Protein AF-A0A7S3FB71-F1 (afdb_monomer_lite)

Structure (mmCIF, N/CA/C/O backbone):
data_AF-A0A7S3FB71-F1
#
_entry.id   AF-A0A7S3FB71-F1
#
loop_
_atom_site.group_PDB
_atom_site.id
_atom_site.type_symbol
_atom_site.label_atom_id
_atom_site.label_alt_id
_atom_site.label_comp_id
_atom_site.label_asym_id
_atom_site.label_entity_id
_atom_site.label_seq_id
_atom_site.pdbx_PDB_ins_code
_atom_site.Cartn_x
_atom_site.Cartn_y
_atom_site.Cartn_z
_atom_site.occupancy
_atom_site.B_iso_or_equiv
_atom_site.auth_seq_id
_atom_site.auth_comp_id
_atom_site.auth_asym_id
_atom_site.auth_atom_id
_atom_site.pdbx_PDB_model_num
ATOM 1 N N . LEU A 1 1 ? 7.450 23.870 -23.051 1.00 51.75 1 LEU A N 1
ATOM 2 C CA . LEU A 1 1 ? 7.030 22.454 -23.120 1.00 51.75 1 LEU A CA 1
ATOM 3 C C . LEU A 1 1 ? 8.295 21.637 -23.309 1.00 51.75 1 LEU A C 1
ATOM 5 O O . LEU A 1 1 ? 8.965 21.838 -24.312 1.00 51.75 1 LEU A O 1
ATOM 9 N N . LEU A 1 2 ? 8.686 20.842 -22.311 1.00 57.88 2 LEU A N 1
ATOM 10 C CA . LEU A 1 2 ? 9.817 19.921 -22.455 1.00 57.88 2 LEU A CA 1
ATOM 11 C C . LEU A 1 2 ? 9.511 18.970 -23.626 1.00 57.88 2 LEU A C 1
ATOM 13 O O . LEU A 1 2 ? 8.361 18.533 -23.733 1.00 57.88 2 LEU A O 1
ATOM 17 N N . PRO A 1 3 ? 10.471 18.684 -24.523 1.00 72.75 3 PRO A N 1
ATOM 18 C CA . PRO A 1 3 ? 10.251 17.698 -25.571 1.00 72.75 3 PRO A CA 1
ATOM 19 C C . PRO A 1 3 ? 9.864 16.370 -24.913 1.00 72.75 3 PRO A C 1
ATOM 21 O O . PRO A 1 3 ? 10.492 15.959 -23.934 1.00 72.75 3 PRO A O 1
ATOM 24 N N . LEU A 1 4 ? 8.801 15.734 -25.419 1.00 79.06 4 LEU A N 1
ATOM 25 C CA . LEU A 1 4 ? 8.381 14.402 -24.986 1.00 79.06 4 LEU A CA 1
ATOM 26 C C . LEU A 1 4 ? 9.449 13.403 -25.433 1.00 79.06 4 LEU A C 1
ATOM 28 O O . LEU A 1 4 ? 9.379 12.810 -26.508 1.00 79.06 4 LEU A O 1
ATOM 32 N N . ASP A 1 5 ? 10.490 13.286 -24.625 1.00 89.56 5 ASP A N 1
ATOM 33 C CA . ASP A 1 5 ? 11.560 12.343 -24.863 1.00 89.56 5 ASP A CA 1
ATOM 34 C C . ASP A 1 5 ? 11.118 10.953 -24.405 1.00 89.56 5 ASP A C 1
ATOM 36 O O . ASP A 1 5 ? 10.462 10.792 -23.369 1.00 89.56 5 ASP A O 1
ATOM 40 N N . ARG A 1 6 ? 11.506 9.932 -25.168 1.00 92.44 6 ARG A N 1
ATOM 41 C CA . ARG A 1 6 ? 11.167 8.532 -24.902 1.00 92.44 6 ARG A CA 1
ATOM 42 C C . ARG A 1 6 ? 11.580 8.115 -23.491 1.00 92.44 6 ARG A C 1
ATOM 44 O O . ARG A 1 6 ? 10.874 7.332 -22.869 1.00 92.44 6 ARG A O 1
ATOM 51 N N . ARG A 1 7 ? 12.690 8.656 -22.986 1.00 90.75 7 ARG A N 1
ATOM 52 C CA . ARG A 1 7 ? 13.240 8.355 -21.653 1.00 90.75 7 ARG A CA 1
ATOM 53 C C . ARG A 1 7 ? 12.357 8.895 -20.531 1.00 90.75 7 ARG A C 1
ATOM 55 O O . ARG A 1 7 ? 12.011 8.173 -19.605 1.00 90.75 7 ARG A O 1
ATOM 62 N N . VAL A 1 8 ? 11.928 10.152 -20.653 1.00 89.88 8 VAL A N 1
ATOM 63 C CA . VAL A 1 8 ? 11.014 10.785 -19.688 1.00 89.88 8 VAL A CA 1
ATOM 64 C C . VAL A 1 8 ? 9.660 10.080 -19.708 1.00 89.88 8 VAL A C 1
ATOM 66 O O . VAL A 1 8 ? 9.066 9.849 -18.654 1.00 89.88 8 VAL A O 1
ATOM 69 N N . LEU A 1 9 ? 9.195 9.687 -20.898 1.00 93.00 9 LEU A N 1
ATOM 70 C CA . LEU A 1 9 ? 7.967 8.917 -21.044 1.00 93.00 9 LEU A CA 1
ATOM 71 C C . LEU A 1 9 ? 8.090 7.531 -20.396 1.00 93.00 9 LEU A C 1
ATOM 73 O O . LEU A 1 9 ? 7.197 7.146 -19.650 1.00 93.00 9 LEU A O 1
ATOM 77 N N . ALA A 1 10 ? 9.200 6.819 -20.615 1.00 93.62 10 ALA A N 1
ATOM 78 C CA . ALA A 1 10 ? 9.450 5.506 -20.019 1.00 93.62 10 ALA A CA 1
ATOM 79 C C . ALA A 1 10 ? 9.418 5.552 -18.483 1.00 93.62 10 ALA A C 1
ATOM 81 O O . ALA A 1 10 ? 8.771 4.709 -17.873 1.00 93.62 10 ALA A O 1
ATOM 82 N N . CYS A 1 11 ? 9.996 6.588 -17.863 1.00 92.38 11 CYS A N 1
ATOM 83 C CA . CYS A 1 11 ? 9.920 6.772 -16.410 1.00 92.38 11 CYS A CA 1
ATOM 84 C C . CYS A 1 11 ? 8.519 7.187 -15.916 1.00 92.38 11 CYS A C 1
ATOM 86 O O . CYS A 1 11 ? 8.153 6.885 -14.785 1.00 92.38 11 CYS A O 1
ATOM 88 N N . SER A 1 12 ? 7.728 7.881 -16.742 1.00 93.12 12 SER A N 1
ATOM 89 C CA . SER A 1 12 ? 6.400 8.393 -16.358 1.00 93.12 12 SER A CA 1
ATOM 90 C C . SER A 1 12 ? 5.274 7.367 -16.538 1.00 93.12 12 SER A C 1
ATOM 92 O O . SER A 1 12 ? 4.266 7.434 -15.839 1.00 93.12 12 SER A O 1
ATOM 94 N N . VAL A 1 13 ? 5.410 6.420 -17.471 1.00 95.56 13 VAL A N 1
ATOM 95 C CA . VAL A 1 13 ? 4.371 5.416 -17.765 1.00 95.56 13 VAL A CA 1
ATOM 96 C C . VAL A 1 13 ? 4.044 4.530 -16.553 1.00 95.56 13 VAL A C 1
ATOM 98 O O . VAL A 1 13 ? 2.855 4.382 -16.274 1.00 95.56 13 VAL A O 1
ATOM 101 N N . PRO A 1 14 ? 5.017 3.990 -15.792 1.00 95.75 14 PRO A N 1
ATOM 102 C CA . PRO A 1 14 ? 4.725 3.225 -14.580 1.00 95.75 14 PRO A CA 1
ATOM 103 C C . PRO A 1 14 ? 3.928 4.023 -13.537 1.00 95.75 14 PRO A C 1
ATOM 105 O O . PRO A 1 14 ? 2.946 3.509 -13.010 1.00 95.75 14 PRO A O 1
ATOM 108 N N . LEU A 1 15 ? 4.278 5.298 -13.323 1.00 92.75 15 LEU A N 1
ATOM 109 C CA . LEU A 1 15 ? 3.575 6.211 -12.407 1.00 92.75 15 LEU A CA 1
ATOM 110 C C . LEU A 1 15 ? 2.114 6.431 -12.822 1.00 92.75 15 LEU A C 1
ATOM 112 O O . LEU A 1 15 ? 1.199 6.353 -12.006 1.00 92.75 15 LEU A O 1
ATOM 116 N N . VAL A 1 16 ? 1.868 6.668 -14.114 1.00 96.00 16 VAL A N 1
ATOM 117 C CA . VAL A 1 16 ? 0.495 6.768 -14.635 1.00 96.00 16 VAL A CA 1
ATOM 118 C C . VAL A 1 16 ? -0.232 5.427 -14.494 1.00 96.00 16 VAL A C 1
ATOM 120 O O . VAL A 1 16 ? -1.412 5.396 -14.150 1.00 96.00 16 VAL A O 1
ATOM 123 N N . GLY A 1 17 ? 0.477 4.318 -14.713 1.00 96.31 17 GLY A N 1
ATOM 124 C CA . GLY A 1 17 ? -0.027 2.963 -14.516 1.00 96.31 17 GLY A CA 1
ATOM 125 C C . GLY A 1 17 ? -0.536 2.717 -13.096 1.00 96.31 17 GLY A C 1
ATOM 126 O O . GLY A 1 17 ? -1.615 2.147 -12.953 1.00 96.31 17 GLY A O 1
ATOM 127 N N . GLN A 1 18 ? 0.170 3.201 -12.068 1.00 94.19 18 GLN A N 1
ATOM 128 C CA . GLN A 1 18 ? -0.246 3.064 -10.662 1.00 94.19 18 GLN A CA 1
ATOM 129 C C . GLN A 1 18 ? -1.624 3.704 -10.443 1.00 94.19 18 GLN A C 1
ATOM 131 O O . GLN A 1 18 ? -2.549 3.082 -9.923 1.00 94.19 18 GLN A O 1
ATOM 136 N N . HIS A 1 19 ? -1.844 4.907 -10.979 1.00 94.25 19 HIS A N 1
ATOM 137 C CA . HIS A 1 19 ? -3.151 5.564 -10.894 1.00 94.25 19 HIS A CA 1
ATOM 138 C C . HIS A 1 19 ? 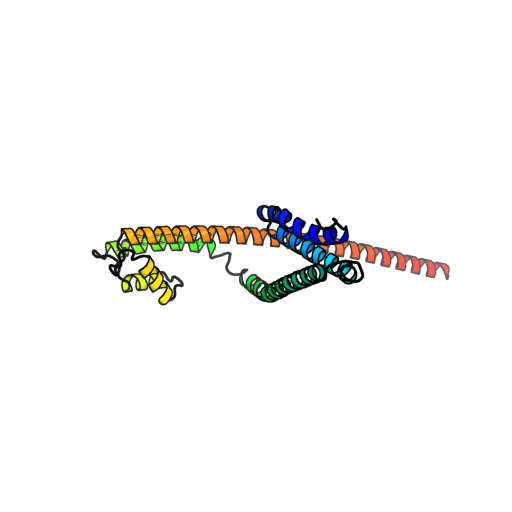-4.279 4.801 -11.599 1.00 94.25 19 HIS A C 1
ATOM 140 O O . HIS A 1 19 ? -5.416 4.823 -11.129 1.00 94.25 19 HIS A O 1
ATOM 146 N N . LEU A 1 20 ? -3.985 4.106 -12.700 1.00 95.75 20 LEU A N 1
ATOM 147 C CA . LEU A 1 20 ? -4.974 3.269 -13.384 1.00 95.75 20 LEU A CA 1
ATOM 148 C C . LEU A 1 20 ? -5.268 1.981 -12.603 1.00 95.75 20 LEU A C 1
ATOM 150 O O . LEU A 1 20 ? -6.420 1.546 -12.532 1.00 95.75 20 LEU A O 1
ATOM 154 N N . VAL A 1 21 ? -4.245 1.391 -11.980 1.00 95.44 21 VAL A N 1
ATOM 155 C CA . VAL A 1 21 ? -4.361 0.162 -11.185 1.00 95.44 21 VAL A CA 1
ATOM 156 C C . VAL A 1 21 ? -5.182 0.368 -9.911 1.00 95.44 21 VAL A C 1
ATOM 158 O O . VAL A 1 21 ? -5.799 -0.589 -9.447 1.00 95.44 21 VAL A O 1
ATOM 161 N N . VAL A 1 22 ? -5.348 1.599 -9.415 1.00 94.31 22 VAL A N 1
ATOM 162 C CA . VAL A 1 22 ? -6.287 1.911 -8.315 1.00 94.31 22 VAL A CA 1
ATOM 163 C C . VAL A 1 22 ? -7.703 1.374 -8.570 1.00 94.31 22 VAL A C 1
ATOM 165 O O . VAL A 1 22 ? -8.382 0.986 -7.621 1.00 94.31 22 VAL A O 1
ATOM 168 N N . LEU A 1 23 ? -8.153 1.262 -9.825 1.00 93.06 23 LEU A N 1
ATOM 169 C CA . LEU A 1 23 ? -9.459 0.665 -10.139 1.00 93.06 23 LEU A CA 1
ATOM 170 C C . LEU A 1 23 ? -9.533 -0.832 -9.786 1.00 93.06 23 LEU A C 1
ATOM 172 O O . LEU A 1 23 ? -10.586 -1.320 -9.379 1.00 93.06 23 LEU A O 1
ATOM 176 N N . VAL A 1 24 ? -8.411 -1.553 -9.872 1.00 91.62 24 VAL A N 1
ATOM 177 C CA . VAL A 1 24 ? -8.305 -2.982 -9.522 1.00 91.62 24 VAL A CA 1
ATOM 178 C C . VAL A 1 24 ? -8.531 -3.204 -8.026 1.00 91.62 24 VAL A C 1
ATOM 180 O O . VAL A 1 24 ? -9.043 -4.254 -7.633 1.00 91.62 24 VAL A O 1
ATOM 183 N N . LYS A 1 25 ? -8.242 -2.198 -7.188 1.00 93.38 25 LYS A N 1
ATOM 184 C CA . LYS A 1 25 ? -8.461 -2.250 -5.735 1.00 93.38 25 LYS A CA 1
ATOM 185 C C . LYS A 1 25 ? -9.908 -2.584 -5.373 1.00 93.38 25 LYS A C 1
ATOM 187 O O . LYS A 1 25 ? -10.129 -3.299 -4.403 1.00 93.38 25 LYS A O 1
ATOM 192 N N . TYR A 1 26 ? -10.870 -2.100 -6.159 1.00 92.81 26 TYR A N 1
ATOM 193 C CA . TYR A 1 26 ? -12.298 -2.327 -5.917 1.00 92.81 26 TYR A CA 1
ATOM 194 C C . TYR A 1 26 ? -12.768 -3.735 -6.296 1.00 92.81 26 TYR A C 1
ATOM 196 O O . TYR A 1 26 ? -13.869 -4.122 -5.924 1.00 92.81 26 TYR A O 1
ATOM 204 N N . HIS A 1 27 ? -11.956 -4.497 -7.031 1.00 94.62 27 HIS A N 1
ATOM 205 C CA . HIS A 1 27 ? -12.290 -5.861 -7.433 1.00 94.62 27 HIS A CA 1
ATOM 206 C C . HIS A 1 27 ? -11.492 -6.905 -6.647 1.00 94.62 27 HIS A C 1
ATOM 208 O O . HIS A 1 27 ? -12.008 -7.967 -6.308 1.00 94.62 27 HIS A O 1
ATOM 214 N N . SER A 1 28 ? -10.204 -6.660 -6.411 1.00 90.06 28 SER A N 1
ATOM 215 C CA . SER A 1 28 ? -9.339 -7.588 -5.688 1.00 90.06 28 SER A CA 1
ATOM 216 C C . SER A 1 28 ? -8.155 -6.841 -5.094 1.00 90.06 28 SER A C 1
ATOM 218 O O . SER A 1 28 ? -7.204 -6.482 -5.788 1.00 90.06 28 SER A O 1
ATOM 220 N N . VAL A 1 29 ? -8.195 -6.650 -3.777 1.00 87.81 29 VAL A N 1
ATOM 221 C CA . VAL A 1 29 ? -7.094 -6.069 -3.002 1.00 87.81 29 VAL A CA 1
ATOM 222 C C . VAL A 1 29 ? -5.764 -6.823 -3.195 1.00 87.81 29 VAL A C 1
ATOM 224 O O . VAL A 1 29 ? -4.751 -6.145 -3.374 1.00 87.81 29 VAL A O 1
ATOM 227 N N . PRO A 1 30 ? -5.690 -8.177 -3.217 1.00 87.38 30 PRO A N 1
ATOM 228 C CA . PRO A 1 30 ? -4.411 -8.848 -3.447 1.00 87.38 30 PRO A CA 1
ATOM 229 C C . PRO A 1 30 ? -3.908 -8.666 -4.883 1.00 87.38 30 PRO A C 1
ATOM 231 O O . PRO A 1 30 ? -2.708 -8.493 -5.077 1.00 87.38 30 PRO A O 1
ATOM 234 N N . ALA A 1 31 ? -4.796 -8.648 -5.886 1.00 89.06 31 ALA A N 1
ATOM 235 C CA . ALA A 1 31 ? -4.389 -8.368 -7.263 1.00 89.06 31 ALA A CA 1
ATOM 236 C C . ALA A 1 31 ? -3.867 -6.932 -7.406 1.00 89.06 31 ALA A C 1
ATOM 238 O O . ALA A 1 31 ? -2.821 -6.725 -8.012 1.00 89.06 31 ALA A O 1
ATOM 239 N N . TYR A 1 32 ? -4.543 -5.962 -6.781 1.00 94.19 32 TYR A N 1
ATOM 240 C CA . TYR A 1 32 ? -4.079 -4.579 -6.690 1.00 94.19 32 TYR A CA 1
ATOM 241 C C . TYR A 1 32 ? -2.673 -4.496 -6.088 1.00 94.19 32 TYR A C 1
ATOM 243 O O . TYR A 1 32 ? -1.793 -3.899 -6.696 1.00 94.19 32 TYR A O 1
ATOM 251 N N . ALA A 1 33 ? -2.436 -5.161 -4.953 1.00 92.06 33 ALA A N 1
ATOM 252 C CA . ALA A 1 33 ? -1.127 -5.164 -4.303 1.00 92.06 33 ALA A CA 1
ATOM 253 C C . ALA A 1 33 ? -0.023 -5.750 -5.201 1.00 92.06 33 ALA A C 1
ATOM 255 O O . ALA A 1 33 ? 1.069 -5.194 -5.264 1.00 92.06 33 ALA A O 1
ATOM 256 N N . VAL A 1 34 ? -0.299 -6.844 -5.921 1.00 93.44 34 VAL A N 1
ATOM 257 C CA . VAL A 1 34 ? 0.663 -7.444 -6.861 1.00 93.44 34 VAL A CA 1
ATOM 258 C C . VAL A 1 34 ? 0.929 -6.521 -8.051 1.00 93.44 34 VAL A C 1
ATOM 260 O O . VAL A 1 34 ? 2.082 -6.338 -8.429 1.00 93.44 34 VAL A O 1
ATOM 263 N N . CYS A 1 35 ? -0.111 -5.924 -8.636 1.00 95.25 35 CYS A N 1
ATOM 264 C CA . CYS A 1 35 ? 0.036 -5.007 -9.764 1.00 95.25 35 CYS A CA 1
ATOM 265 C C . CYS A 1 35 ? 0.819 -3.744 -9.382 1.00 95.25 35 CYS A C 1
ATOM 267 O O . CYS A 1 35 ? 1.728 -3.365 -10.118 1.00 95.25 35 CYS A O 1
ATOM 269 N N . GLU A 1 36 ? 0.512 -3.139 -8.232 1.00 94.56 36 GLU A N 1
ATOM 270 C CA . GLU A 1 36 ? 1.277 -2.020 -7.666 1.00 94.56 36 GLU A CA 1
ATOM 271 C C . GLU A 1 36 ? 2.746 -2.403 -7.470 1.00 94.56 36 GLU A C 1
ATOM 273 O O . GLU A 1 36 ? 3.631 -1.695 -7.940 1.00 94.56 36 GLU A O 1
ATOM 278 N N . LEU A 1 37 ? 3.017 -3.574 -6.881 1.00 94.56 37 LEU A N 1
ATOM 279 C CA . LEU A 1 37 ? 4.379 -4.070 -6.677 1.00 94.56 37 LEU A CA 1
ATOM 280 C C . LEU A 1 37 ? 5.146 -4.246 -7.997 1.00 94.56 37 LEU A C 1
ATOM 282 O O . LEU A 1 37 ? 6.321 -3.901 -8.090 1.00 94.56 37 LEU A O 1
ATOM 286 N N . CYS A 1 38 ? 4.497 -4.787 -9.030 1.00 96.62 38 CYS A N 1
ATOM 287 C CA . CYS A 1 38 ? 5.116 -4.945 -10.344 1.00 96.62 38 CYS A CA 1
ATOM 288 C C . CYS A 1 38 ? 5.413 -3.593 -11.005 1.00 96.62 38 CYS A C 1
ATOM 290 O O . CYS A 1 38 ? 6.491 -3.426 -11.571 1.00 96.62 38 CYS A O 1
ATOM 292 N N . LEU A 1 39 ? 4.480 -2.638 -10.938 1.00 96.00 39 LEU A N 1
ATOM 293 C CA . LEU A 1 39 ? 4.672 -1.293 -11.488 1.00 96.00 39 LEU A CA 1
ATOM 294 C C . LEU A 1 39 ? 5.771 -0.526 -10.758 1.00 96.00 39 LEU A C 1
ATOM 296 O O . LEU A 1 39 ? 6.553 0.166 -11.402 1.00 96.00 39 LEU A O 1
ATOM 300 N N . GLU A 1 40 ? 5.868 -0.707 -9.446 1.00 95.56 40 GLU A N 1
ATOM 301 C CA . GLU A 1 40 ? 6.922 -0.143 -8.611 1.00 95.56 40 GLU A CA 1
ATOM 302 C C . GLU A 1 40 ? 8.309 -0.658 -9.026 1.00 95.56 40 GLU A C 1
ATOM 304 O O . GLU A 1 40 ? 9.220 0.123 -9.295 1.00 95.56 40 GLU A O 1
ATOM 309 N N . VAL A 1 41 ? 8.464 -1.979 -9.183 1.00 96.19 41 VAL A N 1
ATOM 310 C CA . VAL A 1 41 ? 9.726 -2.581 -9.651 1.00 96.19 41 VAL A CA 1
ATOM 311 C C . VAL A 1 41 ? 10.080 -2.107 -11.065 1.00 96.19 41 VAL A C 1
ATOM 313 O O . VAL A 1 41 ? 11.246 -1.829 -11.347 1.00 96.19 41 VAL A O 1
ATOM 316 N N . LEU A 1 42 ? 9.088 -1.993 -11.956 1.00 97.00 42 LEU A N 1
ATOM 317 C CA . LEU A 1 42 ? 9.291 -1.461 -13.307 1.00 97.00 42 LEU A CA 1
ATOM 318 C C . LEU A 1 42 ? 9.724 0.010 -13.283 1.00 97.00 42 LEU A C 1
ATOM 320 O O . LEU A 1 42 ? 10.629 0.383 -14.026 1.00 97.00 42 LEU A O 1
ATOM 324 N N . PHE A 1 43 ? 9.119 0.834 -12.426 1.00 96.44 43 PHE A N 1
ATOM 325 C CA . PHE A 1 43 ? 9.499 2.233 -12.240 1.00 96.44 43 PHE A CA 1
ATOM 326 C C . PHE A 1 43 ? 10.960 2.371 -11.803 1.00 96.44 43 PHE A C 1
ATOM 328 O O . PHE A 1 43 ? 11.725 3.107 -12.430 1.00 96.44 43 PHE A O 1
ATOM 335 N N . GLU A 1 44 ? 11.366 1.638 -10.763 1.00 96.75 44 GLU A N 1
ATOM 336 C CA . GLU A 1 44 ? 12.747 1.668 -10.277 1.00 96.75 44 GLU A CA 1
ATOM 337 C C . GLU A 1 44 ? 13.727 1.217 -11.362 1.00 96.75 44 GLU A C 1
ATOM 339 O O . GLU A 1 44 ? 14.755 1.863 -11.584 1.00 96.75 44 GLU A O 1
ATOM 344 N N . TRP A 1 45 ? 13.386 0.143 -12.082 1.00 97.31 45 TRP A N 1
ATOM 345 C CA . TRP A 1 45 ? 14.195 -0.367 -13.183 1.00 97.31 45 TRP A CA 1
ATOM 346 C C . TRP A 1 45 ? 14.397 0.678 -14.287 1.00 97.31 45 TRP A C 1
ATOM 348 O O . TRP A 1 45 ? 15.530 0.900 -14.718 1.00 97.31 45 TRP A O 1
ATOM 358 N N . GLU A 1 46 ? 13.331 1.362 -14.713 1.00 96.88 46 GLU A N 1
ATOM 359 C CA . GLU A 1 46 ? 13.409 2.418 -15.728 1.00 96.88 46 GLU A CA 1
ATOM 360 C C . GLU A 1 46 ? 14.221 3.625 -15.244 1.00 96.88 46 GLU A C 1
ATOM 362 O O . GLU A 1 46 ? 15.037 4.158 -16.004 1.00 96.88 46 GLU A O 1
ATOM 367 N N . ILE A 1 47 ? 14.086 4.032 -13.974 1.00 95.88 47 ILE A N 1
ATOM 368 C CA . ILE A 1 47 ? 14.936 5.090 -13.414 1.00 95.88 47 ILE A CA 1
ATOM 369 C C . ILE A 1 47 ? 16.404 4.669 -13.435 1.00 95.88 47 ILE A C 1
ATOM 371 O O . ILE A 1 47 ? 17.233 5.448 -13.906 1.00 95.88 47 ILE A O 1
ATOM 375 N N . PHE A 1 48 ? 16.746 3.461 -12.981 1.00 96.88 48 PHE A N 1
ATOM 376 C CA . PHE A 1 48 ? 18.133 2.990 -12.981 1.00 96.88 48 PHE A CA 1
ATOM 377 C C . PHE A 1 48 ? 18.712 2.879 -14.393 1.00 96.88 48 PHE A C 1
ATOM 379 O O . PHE A 1 48 ? 19.841 3.322 -14.619 1.00 96.88 48 PHE A O 1
ATOM 386 N N . ALA A 1 49 ? 17.939 2.355 -15.348 1.00 97.00 49 ALA A N 1
ATOM 387 C CA . ALA A 1 49 ? 18.356 2.221 -16.741 1.00 97.00 49 ALA A CA 1
ATOM 388 C C . ALA A 1 49 ? 18.642 3.583 -17.396 1.00 97.00 49 ALA A C 1
ATOM 390 O O . ALA A 1 49 ? 19.597 3.711 -18.162 1.00 97.00 49 ALA A O 1
ATOM 391 N N . ASN A 1 50 ? 17.861 4.614 -17.059 1.00 96.12 50 ASN A N 1
ATOM 392 C CA . ASN A 1 50 ? 17.987 5.948 -17.646 1.00 96.12 50 ASN A CA 1
ATOM 393 C C . ASN A 1 50 ? 18.807 6.932 -16.784 1.00 96.12 50 ASN A C 1
ATOM 395 O O . ASN A 1 50 ? 19.030 8.071 -17.193 1.00 96.12 50 ASN A O 1
ATOM 399 N N . LEU A 1 51 ? 19.304 6.537 -15.605 1.00 94.94 51 LEU A N 1
ATOM 400 C CA . LEU A 1 51 ? 19.921 7.471 -14.652 1.00 94.94 51 LEU A CA 1
ATOM 401 C C . LEU A 1 51 ? 21.204 8.133 -15.179 1.00 94.94 51 LEU A C 1
ATOM 403 O O . LEU A 1 51 ? 21.444 9.317 -14.932 1.00 94.94 51 LEU A O 1
ATOM 407 N N . ALA A 1 52 ? 22.042 7.375 -15.893 1.00 95.12 52 ALA A N 1
ATOM 408 C CA . ALA A 1 52 ? 23.252 7.906 -16.531 1.00 95.12 52 ALA A CA 1
ATOM 409 C C . ALA A 1 52 ? 22.908 8.862 -17.684 1.00 95.12 52 ALA A C 1
ATOM 411 O O . ALA A 1 52 ? 23.605 9.851 -17.936 1.00 95.12 52 ALA A O 1
ATOM 412 N N . ASP A 1 53 ? 21.798 8.562 -18.350 1.00 94.69 53 ASP A N 1
ATOM 413 C CA . ASP A 1 53 ? 21.287 9.285 -19.494 1.00 94.69 53 ASP A CA 1
ATOM 414 C C . ASP A 1 53 ? 20.659 10.629 -19.105 1.00 94.69 53 ASP A C 1
ATOM 416 O O . ASP A 1 53 ? 20.841 11.612 -19.824 1.00 94.69 53 ASP A O 1
ATOM 420 N N . LEU A 1 54 ? 20.032 10.707 -17.929 1.00 91.62 54 LEU A N 1
ATOM 421 C CA . LEU A 1 54 ? 19.493 11.921 -17.306 1.00 91.62 54 LEU A CA 1
ATOM 422 C C . LEU A 1 54 ? 20.597 12.807 -16.699 1.00 91.62 54 LEU A C 1
ATOM 424 O O . LEU A 1 54 ? 20.522 13.235 -15.548 1.00 91.62 54 LEU A O 1
ATOM 428 N N . SER A 1 55 ? 21.666 13.070 -17.448 1.00 94.19 55 SER A N 1
ATOM 429 C CA . SER A 1 55 ? 22.773 13.919 -17.008 1.00 94.19 55 SER A CA 1
ATOM 430 C C . SER A 1 55 ? 22.858 15.216 -17.808 1.00 94.19 55 SER A C 1
ATOM 432 O O . SER A 1 55 ? 22.447 15.287 -18.966 1.00 94.19 55 SER A O 1
ATOM 434 N N . VAL A 1 56 ? 23.478 16.235 -17.204 1.00 93.44 56 VAL A N 1
ATOM 435 C CA . VAL A 1 56 ? 23.733 17.540 -17.843 1.00 93.44 56 VAL A CA 1
ATOM 436 C C . VAL A 1 56 ? 24.542 17.391 -19.137 1.00 93.44 56 VAL A C 1
ATOM 438 O O . VAL A 1 56 ? 24.361 18.162 -20.074 1.00 93.44 56 VAL A O 1
ATOM 441 N N . LYS A 1 57 ? 25.385 16.351 -19.237 1.00 94.81 57 LYS A N 1
ATOM 442 C CA . LYS A 1 57 ? 26.164 16.045 -20.449 1.00 94.81 57 LYS A CA 1
ATOM 443 C C . LYS A 1 57 ? 25.283 15.723 -21.659 1.00 94.81 57 LYS A C 1
ATOM 445 O O . LYS A 1 57 ? 25.695 15.986 -22.780 1.00 94.81 57 LYS A O 1
ATOM 450 N N . ASN A 1 58 ? 24.083 15.198 -21.422 1.00 92.12 58 ASN A N 1
ATOM 451 C CA . ASN A 1 58 ? 23.108 14.857 -22.454 1.00 92.12 58 ASN A CA 1
ATOM 452 C C . ASN A 1 58 ? 22.047 15.955 -22.652 1.00 92.12 58 ASN A C 1
ATOM 454 O O . ASN A 1 58 ? 21.046 15.723 -23.320 1.00 92.12 58 ASN A O 1
ATOM 458 N N . GLY A 1 59 ? 22.249 17.145 -22.072 1.00 92.62 59 GLY A N 1
ATOM 459 C CA . GLY A 1 59 ? 21.356 18.294 -22.240 1.00 92.62 59 GLY A CA 1
ATOM 460 C C . GLY A 1 59 ? 20.148 18.327 -21.301 1.00 92.62 59 GLY A C 1
ATOM 461 O O . GLY A 1 59 ? 19.289 19.188 -21.472 1.00 92.62 59 GLY A O 1
ATOM 462 N N . TYR A 1 60 ? 20.071 17.437 -20.304 1.00 91.81 60 TYR A N 1
ATOM 463 C CA . TYR A 1 60 ? 19.020 17.502 -19.284 1.00 91.81 60 TYR A CA 1
ATOM 464 C C . TYR A 1 60 ? 19.375 18.472 -18.161 1.00 91.81 60 TYR A C 1
ATOM 466 O O . TYR A 1 60 ? 20.532 18.591 -17.755 1.00 91.81 60 TYR A O 1
ATOM 474 N N . ASP A 1 61 ? 18.352 19.122 -17.612 1.00 92.88 61 ASP A N 1
ATOM 475 C CA . ASP A 1 61 ? 18.492 19.945 -16.416 1.00 92.88 61 ASP A CA 1
ATOM 476 C C . ASP A 1 61 ? 18.834 19.070 -15.192 1.00 92.88 61 ASP A C 1
ATOM 478 O O . ASP A 1 61 ? 18.330 17.953 -15.028 1.00 92.88 61 ASP A O 1
ATOM 482 N N . ILE A 1 62 ? 19.685 19.593 -14.307 1.00 94.12 62 ILE A N 1
ATOM 483 C CA . ILE A 1 62 ? 20.063 18.951 -13.044 1.00 94.12 62 ILE A CA 1
ATOM 484 C C . ILE A 1 62 ? 18.840 18.680 -12.160 1.00 94.12 62 ILE A C 1
ATOM 486 O O . ILE A 1 62 ? 18.825 17.707 -11.402 1.00 94.12 62 ILE A O 1
ATOM 490 N N . THR A 1 63 ? 17.798 19.501 -12.300 1.00 94.88 63 THR A N 1
ATOM 491 C CA . THR A 1 63 ? 16.525 19.359 -11.587 1.00 94.88 63 THR A CA 1
ATOM 492 C C . THR A 1 63 ? 15.837 18.029 -11.896 1.00 94.88 63 THR A C 1
ATOM 494 O O . THR A 1 63 ? 15.392 17.358 -10.970 1.00 94.88 63 THR A O 1
ATOM 497 N N . ILE A 1 64 ? 15.823 17.585 -13.159 1.00 91.94 64 ILE A N 1
ATOM 498 C CA . ILE A 1 64 ? 15.174 16.330 -13.580 1.00 91.94 64 ILE A CA 1
ATOM 499 C C . ILE A 1 64 ? 15.847 15.134 -12.907 1.00 91.94 64 ILE A C 1
ATOM 501 O O . ILE A 1 64 ? 15.177 14.259 -12.358 1.00 91.94 64 ILE A O 1
ATOM 505 N N . ARG A 1 65 ? 17.183 15.119 -12.895 1.00 92.88 65 ARG A N 1
ATOM 506 C CA . ARG A 1 65 ? 17.950 14.073 -12.214 1.00 92.88 65 ARG A CA 1
ATOM 507 C C . ARG A 1 65 ? 17.712 14.093 -10.706 1.00 92.88 65 ARG A C 1
ATOM 509 O O . ARG A 1 65 ? 17.580 13.035 -10.098 1.00 92.88 65 ARG A O 1
ATOM 516 N N . GLY A 1 66 ? 17.653 15.286 -10.115 1.00 95.44 66 GLY A N 1
ATOM 517 C CA . GLY A 1 66 ? 17.333 15.469 -8.701 1.00 95.44 66 GLY A CA 1
ATOM 518 C C . GLY A 1 66 ? 15.958 14.905 -8.341 1.00 95.44 66 GLY A C 1
ATOM 519 O O . GLY A 1 66 ? 15.854 14.170 -7.366 1.00 95.44 66 GLY A O 1
ATOM 520 N N . ILE A 1 67 ? 14.938 15.180 -9.162 1.00 94.31 67 ILE A N 1
ATOM 521 C CA . ILE A 1 67 ? 13.571 14.664 -8.990 1.00 94.31 67 ILE A CA 1
ATOM 522 C C . ILE A 1 67 ? 13.537 13.136 -9.115 1.00 94.31 67 ILE A C 1
ATOM 524 O O . ILE A 1 67 ? 12.927 12.467 -8.287 1.00 94.31 67 ILE A O 1
ATOM 528 N N . ALA A 1 68 ? 14.211 12.565 -10.116 1.00 93.81 68 ALA A N 1
ATOM 529 C CA . ALA A 1 68 ? 14.268 11.113 -10.287 1.00 93.81 68 ALA A CA 1
ATOM 530 C C . ALA A 1 68 ? 14.913 10.421 -9.071 1.00 93.81 68 ALA A C 1
ATOM 532 O O . ALA A 1 68 ? 14.390 9.430 -8.565 1.00 93.81 68 ALA A O 1
ATOM 533 N N . LEU A 1 69 ? 16.020 10.974 -8.561 1.00 95.69 69 LEU A N 1
ATOM 534 C CA . LEU A 1 69 ? 16.707 10.449 -7.379 1.00 95.69 69 LEU A CA 1
ATOM 535 C C . LEU A 1 69 ? 15.897 10.628 -6.088 1.00 95.69 69 LEU A C 1
ATOM 537 O O . LEU A 1 69 ? 15.911 9.731 -5.248 1.00 95.69 69 LEU A O 1
ATOM 541 N N . SER A 1 70 ? 15.198 11.753 -5.913 1.00 96.62 70 SER A N 1
ATOM 542 C CA . SER A 1 70 ? 14.367 11.976 -4.725 1.00 96.62 70 SER A CA 1
ATOM 543 C C . SER A 1 70 ? 13.133 11.074 -4.710 1.00 96.62 70 SER A C 1
ATOM 545 O O . SER A 1 70 ? 12.798 10.540 -3.654 1.00 96.62 70 SER A O 1
ATOM 547 N N . MET A 1 71 ? 12.502 10.846 -5.867 1.00 94.81 71 MET A N 1
ATOM 548 C CA . MET A 1 71 ? 11.408 9.879 -6.013 1.00 94.81 71 MET A CA 1
ATOM 549 C C . MET A 1 71 ? 11.887 8.460 -5.705 1.00 94.81 71 MET A C 1
ATOM 551 O O . MET A 1 71 ? 11.295 7.788 -4.865 1.00 94.81 71 MET A O 1
ATOM 555 N N . LEU A 1 72 ? 13.009 8.036 -6.296 1.00 95.06 72 LEU A N 1
ATOM 556 C CA . LEU A 1 72 ? 13.604 6.728 -6.016 1.00 95.06 72 LEU A CA 1
ATOM 557 C C . LEU A 1 72 ? 13.908 6.551 -4.519 1.00 95.06 72 LEU A C 1
ATOM 559 O O . LEU A 1 72 ? 13.596 5.518 -3.934 1.00 95.06 72 LEU A O 1
ATOM 563 N N . PHE A 1 73 ? 14.472 7.575 -3.875 1.00 97.12 73 PHE A N 1
ATOM 564 C CA . PHE A 1 73 ? 14.738 7.544 -2.439 1.00 97.12 73 PHE A CA 1
ATOM 565 C C . PHE A 1 73 ? 13.454 7.390 -1.609 1.00 97.12 73 PHE A C 1
ATOM 567 O O . PHE A 1 73 ? 13.412 6.568 -0.694 1.00 97.12 73 PHE A O 1
ATOM 574 N N . ALA A 1 74 ? 12.396 8.137 -1.938 1.00 95.75 74 ALA A N 1
ATOM 575 C CA . ALA A 1 74 ? 11.112 8.032 -1.248 1.00 95.75 74 ALA A CA 1
ATOM 576 C C . ALA A 1 74 ? 10.504 6.623 -1.370 1.00 95.75 74 ALA A C 1
ATOM 578 O O . ALA A 1 74 ? 10.031 6.067 -0.379 1.00 95.75 74 ALA A O 1
ATOM 579 N N . HIS A 1 75 ? 10.581 6.017 -2.555 1.00 92.88 75 HIS A N 1
ATOM 580 C CA . HIS A 1 75 ? 10.105 4.655 -2.812 1.00 92.88 75 HIS A CA 1
ATOM 581 C C . HIS A 1 75 ? 10.881 3.621 -1.976 1.00 92.88 75 HIS A C 1
ATOM 583 O O . HIS A 1 75 ? 10.292 2.770 -1.306 1.00 92.88 75 HIS A O 1
ATOM 589 N N . TRP A 1 76 ? 12.201 3.779 -1.856 1.00 95.31 76 TRP A N 1
ATOM 590 C CA . TRP A 1 76 ? 13.024 2.957 -0.960 1.00 95.31 76 TRP A CA 1
ATOM 591 C C . TRP A 1 76 ? 12.654 3.116 0.527 1.00 95.31 76 TRP A C 1
ATOM 593 O O . TRP A 1 76 ? 12.666 2.139 1.288 1.00 95.31 76 TRP A O 1
ATOM 603 N N . CYS A 1 77 ? 12.257 4.314 0.967 1.00 95.44 77 CYS A N 1
ATOM 604 C CA . CYS A 1 77 ? 11.694 4.502 2.307 1.00 95.44 77 CYS A CA 1
ATOM 605 C C . CYS A 1 77 ? 10.373 3.730 2.498 1.00 95.44 77 CYS A C 1
ATOM 607 O O . CYS A 1 77 ? 10.161 3.135 3.556 1.00 95.44 77 CYS A O 1
ATOM 609 N N . TYR A 1 78 ? 9.504 3.668 1.485 1.00 90.62 78 TYR A N 1
ATOM 610 C CA . TYR A 1 78 ? 8.270 2.876 1.556 1.00 90.62 78 TYR A CA 1
ATOM 611 C C . TYR A 1 78 ? 8.527 1.367 1.582 1.00 90.62 78 TYR A C 1
ATOM 613 O O . TYR A 1 78 ? 7.893 0.651 2.366 1.00 90.62 78 TYR A O 1
ATOM 621 N N . TRP A 1 79 ? 9.494 0.876 0.805 1.00 91.56 79 TRP A N 1
ATOM 622 C CA . TRP A 1 79 ? 9.929 -0.519 0.865 1.00 91.56 79 TRP A CA 1
ATOM 623 C C . TRP A 1 79 ? 10.420 -0.900 2.253 1.00 91.56 79 TRP A C 1
ATOM 625 O O . TRP A 1 79 ? 9.955 -1.880 2.834 1.00 91.56 79 TRP A O 1
ATOM 635 N N . THR A 1 80 ? 11.337 -0.110 2.812 1.00 92.56 80 THR A N 1
ATOM 636 C CA . THR A 1 80 ? 11.889 -0.372 4.148 1.00 92.56 80 THR A CA 1
ATOM 637 C C . THR A 1 80 ? 10.803 -0.361 5.223 1.00 92.56 80 THR A C 1
ATOM 639 O O . THR A 1 80 ? 10.764 -1.279 6.043 1.00 92.56 80 THR A O 1
ATOM 642 N N . ALA A 1 81 ? 9.863 0.588 5.179 1.00 90.88 81 ALA A N 1
ATOM 643 C CA . ALA A 1 81 ? 8.706 0.594 6.075 1.00 90.88 81 ALA A CA 1
ATOM 644 C C . ALA A 1 81 ? 7.839 -0.671 5.922 1.00 90.88 81 ALA A C 1
ATOM 646 O O . ALA A 1 81 ? 7.451 -1.286 6.919 1.00 90.88 81 ALA A O 1
ATOM 647 N N . SER A 1 82 ? 7.589 -1.104 4.684 1.00 87.44 82 SER A N 1
ATOM 648 C CA . SER A 1 82 ? 6.807 -2.310 4.390 1.00 87.44 82 SER A CA 1
ATOM 649 C C . SER A 1 82 ? 7.496 -3.573 4.912 1.00 87.44 82 SER A C 1
ATOM 651 O O . SER A 1 82 ? 6.862 -4.391 5.578 1.00 87.44 82 SER A O 1
ATOM 653 N N . PHE A 1 83 ? 8.811 -3.707 4.705 1.00 91.25 83 PHE A N 1
ATOM 654 C CA . PHE A 1 83 ? 9.596 -4.838 5.207 1.00 91.25 83 PHE A CA 1
ATOM 655 C C . PHE A 1 83 ? 9.621 -4.915 6.735 1.00 91.25 83 PHE A C 1
ATOM 657 O O . PHE A 1 83 ? 9.531 -6.012 7.289 1.00 91.25 83 PHE A O 1
ATOM 664 N N . VAL A 1 84 ? 9.682 -3.773 7.427 1.00 94.62 84 VAL A N 1
ATOM 665 C CA . VAL A 1 84 ? 9.619 -3.724 8.898 1.00 94.62 84 VAL A CA 1
ATOM 666 C C . VAL A 1 84 ? 8.271 -4.237 9.427 1.00 94.62 84 VAL A C 1
ATOM 668 O O . VAL A 1 84 ? 8.223 -4.828 10.506 1.00 94.62 84 VAL A O 1
ATOM 671 N N . GLY A 1 85 ? 7.182 -4.089 8.665 1.00 86.56 85 GLY A N 1
ATOM 672 C CA . GLY A 1 85 ? 5.854 -4.588 9.039 1.00 86.56 85 GLY A CA 1
ATOM 673 C C . GLY A 1 85 ? 5.652 -6.101 8.866 1.00 86.56 85 GLY A C 1
ATOM 674 O O . GLY A 1 85 ? 4.851 -6.702 9.589 1.00 86.56 85 GLY A O 1
ATOM 675 N N . ILE A 1 86 ? 6.388 -6.749 7.953 1.00 88.56 86 ILE A N 1
ATOM 676 C CA . ILE A 1 86 ? 6.182 -8.166 7.590 1.00 88.56 86 ILE A CA 1
ATOM 677 C C . ILE A 1 86 ? 6.289 -9.129 8.790 1.00 88.56 86 ILE A C 1
ATOM 679 O O . ILE A 1 86 ? 5.403 -9.978 8.939 1.00 88.56 86 ILE A O 1
ATOM 683 N N . PRO A 1 87 ? 7.296 -9.032 9.685 1.00 90.06 87 PRO A N 1
ATOM 684 C CA . PRO A 1 87 ? 7.388 -9.921 10.844 1.00 90.06 87 PRO A CA 1
ATOM 685 C C . PRO A 1 87 ? 6.153 -9.865 11.754 1.00 90.06 87 PRO A C 1
ATOM 687 O O . PRO A 1 87 ? 5.727 -10.900 12.271 1.00 90.06 87 PRO A O 1
ATOM 690 N N . GLY A 1 88 ? 5.551 -8.681 11.916 1.00 85.62 88 GLY A N 1
ATOM 691 C CA . GLY A 1 88 ? 4.329 -8.489 12.701 1.00 85.62 88 GLY A CA 1
ATOM 692 C C . GLY A 1 88 ? 3.131 -9.218 12.094 1.00 85.62 88 GLY A C 1
ATOM 693 O O . GLY A 1 88 ? 2.424 -9.937 12.800 1.00 85.62 88 GLY A O 1
ATOM 694 N N . LEU A 1 89 ? 2.966 -9.123 10.772 1.00 80.62 89 LEU A N 1
ATOM 695 C CA . LEU A 1 89 ? 1.904 -9.821 10.039 1.00 80.62 89 LEU A CA 1
ATOM 696 C C . LEU A 1 89 ? 2.062 -11.346 10.118 1.00 80.62 89 LEU A C 1
ATOM 698 O O . LEU A 1 89 ? 1.090 -12.066 10.352 1.00 80.62 89 LEU A O 1
ATOM 702 N N . ILE A 1 90 ? 3.294 -11.852 10.001 1.00 84.00 90 ILE A N 1
ATOM 703 C CA . ILE A 1 90 ? 3.584 -13.287 10.146 1.00 84.00 90 ILE A CA 1
ATOM 704 C C . ILE A 1 90 ? 3.268 -13.761 11.573 1.00 84.00 90 ILE A C 1
ATOM 706 O O . ILE A 1 90 ? 2.689 -14.835 11.756 1.00 84.00 90 ILE A O 1
ATOM 710 N N . ALA A 1 91 ? 3.620 -12.972 12.591 1.00 83.94 91 ALA A N 1
ATOM 711 C CA . ALA A 1 91 ? 3.318 -13.292 13.984 1.00 83.94 91 ALA A CA 1
ATOM 712 C C . ALA A 1 91 ? 1.805 -13.285 14.270 1.00 83.94 91 ALA A C 1
ATOM 714 O O . ALA A 1 91 ? 1.322 -14.145 15.008 1.00 83.94 91 ALA A O 1
ATOM 715 N N . GLN A 1 92 ? 1.055 -12.363 13.660 1.00 76.12 92 GLN A N 1
ATOM 716 C CA . GLN A 1 92 ? -0.399 -12.267 13.791 1.00 76.12 92 GLN A CA 1
ATOM 717 C C . GLN A 1 92 ? -1.115 -13.440 13.108 1.00 76.12 92 GLN A C 1
ATOM 719 O O . GLN A 1 92 ? -1.961 -14.079 13.737 1.00 76.12 92 GLN A O 1
ATOM 724 N N . LYS A 1 93 ? -0.705 -13.812 11.886 1.00 75.19 93 LYS A N 1
ATOM 725 C CA . LYS A 1 93 ? -1.240 -14.983 11.166 1.00 75.19 93 LYS A CA 1
ATOM 726 C C . LYS A 1 93 ? -1.064 -16.287 11.952 1.00 75.19 93 LYS A C 1
ATOM 728 O O . LYS A 1 93 ? -1.899 -17.176 11.872 1.00 75.19 93 LYS A O 1
ATOM 733 N N . ARG A 1 94 ? -0.004 -16.409 12.761 1.00 75.75 94 ARG A N 1
ATOM 734 C CA . ARG A 1 94 ? 0.210 -17.585 13.627 1.00 75.75 94 ARG A CA 1
ATOM 735 C C . ARG A 1 94 ? -0.733 -17.653 14.834 1.00 75.75 94 ARG A C 1
ATOM 737 O O . ARG A 1 94 ? -0.854 -18.723 15.422 1.00 75.75 94 ARG A O 1
ATOM 744 N N . ARG A 1 95 ? -1.377 -16.548 15.226 1.00 67.25 95 ARG A N 1
ATOM 745 C CA . ARG A 1 95 ? -2.277 -16.486 16.394 1.00 67.25 95 ARG A CA 1
ATOM 746 C C . ARG A 1 95 ? -3.759 -16.642 16.033 1.00 67.25 95 ARG A C 1
ATOM 748 O O . ARG A 1 95 ? -4.521 -17.115 16.867 1.00 67.25 95 ARG A O 1
ATOM 755 N N . ALA A 1 96 ? -4.152 -16.310 14.804 1.00 57.50 96 ALA A N 1
ATOM 756 C CA . ALA A 1 96 ? -5.533 -16.406 14.320 1.00 57.50 96 ALA A CA 1
ATOM 757 C C . ALA A 1 96 ? -6.165 -17.826 14.254 1.00 57.50 96 ALA A C 1
ATOM 759 O O . ALA A 1 96 ? -7.367 -17.924 14.513 1.00 57.50 96 ALA A O 1
ATOM 760 N N . PRO A 1 97 ? -5.439 -18.944 14.007 1.00 55.12 97 PRO A N 1
ATOM 761 C CA . PRO A 1 97 ? -6.090 -20.229 13.708 1.00 55.12 97 PRO A CA 1
ATOM 762 C C . PRO A 1 97 ? -6.853 -20.879 14.873 1.00 55.12 97 PRO A C 1
ATOM 764 O O . PRO A 1 97 ? -7.581 -21.845 14.662 1.00 55.12 97 PRO A O 1
ATOM 767 N N . LEU A 1 98 ? -6.679 -20.404 16.111 1.00 54.38 98 LEU A N 1
ATOM 768 C CA . LEU A 1 98 ? -7.238 -21.056 17.304 1.00 54.38 98 LEU A CA 1
ATOM 769 C C . LEU A 1 98 ? -8.473 -20.360 17.897 1.00 54.38 98 LEU A C 1
ATOM 771 O O . LEU A 1 98 ? -9.148 -20.962 18.731 1.00 54.38 98 LEU A O 1
ATOM 775 N N . GLU A 1 99 ? -8.817 -19.143 17.462 1.00 52.16 99 GLU A N 1
ATOM 776 C CA . GLU A 1 99 ? -9.885 -18.344 18.094 1.00 52.16 99 GLU A CA 1
ATOM 777 C C . GLU A 1 99 ? -11.109 -18.072 17.197 1.00 52.16 99 GLU A C 1
ATOM 779 O O . GLU A 1 99 ? -12.194 -17.770 17.709 1.00 52.16 99 GLU A O 1
ATOM 784 N N . SER A 1 100 ? -10.989 -18.237 15.875 1.00 49.28 100 SER A N 1
ATOM 785 C CA . SER A 1 100 ? -12.026 -17.851 14.901 1.00 49.28 100 SER A CA 1
ATOM 786 C C . SER A 1 100 ? -13.268 -18.755 14.892 1.00 49.28 100 SER A C 1
ATOM 788 O O . SER A 1 100 ? -14.353 -18.300 14.537 1.00 49.28 100 SER A O 1
ATOM 790 N N . ARG A 1 101 ? -13.187 -20.004 15.376 1.00 47.47 101 ARG A N 1
ATOM 791 C CA . ARG A 1 101 ? -14.341 -20.930 15.348 1.00 47.47 101 ARG A CA 1
ATOM 792 C C . ARG A 1 101 ? -15.305 -20.816 16.539 1.00 47.47 101 ARG A C 1
ATOM 794 O O . ARG A 1 101 ? -16.371 -21.420 16.504 1.00 47.47 101 ARG A O 1
ATOM 801 N N . SER A 1 102 ? -14.974 -20.059 17.593 1.00 48.78 102 SER A N 1
ATOM 802 C CA . SER A 1 102 ? -15.813 -19.978 18.812 1.00 48.78 102 SER A CA 1
ATOM 803 C C . SER A 1 102 ? -16.312 -18.576 19.188 1.00 48.78 102 SER A C 1
ATOM 805 O O . SER A 1 102 ? -17.152 -18.442 20.083 1.00 48.78 102 SER A O 1
ATOM 807 N N . THR A 1 103 ? -15.828 -17.529 18.516 1.00 49.62 103 THR A N 1
ATOM 808 C CA . THR A 1 103 ? -16.020 -16.128 18.930 1.00 49.62 103 THR A CA 1
ATOM 809 C C . THR A 1 103 ? -17.093 -15.382 18.132 1.00 49.62 103 THR A C 1
ATOM 811 O O . THR A 1 103 ? -17.793 -14.558 18.724 1.00 49.62 103 THR A O 1
ATOM 814 N N . SER A 1 104 ? -17.314 -15.717 16.853 1.00 46.28 104 SER A N 1
ATOM 815 C CA . SER A 1 104 ? -18.347 -15.079 16.010 1.00 46.28 104 SER A CA 1
ATOM 816 C C . SER A 1 104 ? -19.772 -15.297 16.561 1.00 46.28 104 SER A C 1
ATOM 818 O O . SER A 1 104 ? -20.492 -14.337 16.838 1.00 46.28 104 SER A O 1
ATOM 820 N N . LEU A 1 105 ? -20.136 -16.538 16.911 1.00 50.84 105 LEU A N 1
ATOM 821 C CA . LEU A 1 105 ? -21.446 -16.844 17.515 1.00 50.84 105 LEU A CA 1
ATOM 822 C C . LEU A 1 105 ? -21.621 -16.283 18.939 1.00 50.84 105 LEU A C 1
ATOM 824 O O . LEU A 1 105 ? -22.742 -16.009 19.367 1.00 50.84 105 LEU A O 1
ATOM 828 N N . LYS A 1 106 ? -20.530 -16.070 19.689 1.00 50.22 106 LYS A N 1
ATOM 829 C CA . LYS A 1 106 ? -20.609 -15.504 21.046 1.00 50.22 106 LYS A CA 1
ATOM 830 C C . LYS A 1 106 ? -20.759 -13.982 21.041 1.00 50.22 106 LYS A C 1
ATOM 832 O O . LYS A 1 106 ? -21.484 -13.468 21.892 1.00 50.22 106 LYS A O 1
ATOM 837 N N . ARG A 1 107 ? -20.152 -13.251 20.099 1.00 50.19 107 ARG A N 1
ATOM 838 C CA . ARG A 1 107 ? -20.159 -11.772 20.099 1.00 50.19 107 ARG A CA 1
ATOM 839 C C . ARG A 1 107 ? -21.551 -11.173 19.910 1.00 50.19 107 ARG A C 1
ATOM 841 O O . ARG A 1 107 ? -21.920 -10.278 20.668 1.00 50.19 107 ARG A O 1
ATOM 848 N N . SER A 1 108 ? -22.353 -11.727 19.002 1.00 51.38 108 SER A N 1
ATOM 849 C CA . SER A 1 108 ? -23.730 -11.257 18.781 1.00 51.38 108 SER A CA 1
ATOM 850 C C . SER A 1 108 ? -24.643 -11.532 19.995 1.00 51.38 108 SER A C 1
ATOM 852 O O . SER A 1 108 ? -25.461 -10.699 20.388 1.00 51.38 108 SER A O 1
ATOM 854 N N . SER A 1 109 ? -24.412 -12.644 20.710 1.00 55.50 109 SER A N 1
ATOM 855 C CA . SER A 1 109 ? -25.147 -12.967 21.946 1.00 55.50 109 SER A CA 1
ATOM 856 C C . SER A 1 109 ? -24.802 -12.055 23.136 1.00 55.50 109 SER A C 1
ATOM 858 O O . SER A 1 109 ? -25.650 -11.812 23.996 1.00 55.50 109 SER A O 1
ATOM 860 N N . VAL A 1 110 ? -23.576 -11.516 23.196 1.00 58.69 110 VAL A N 1
ATOM 861 C CA . VAL A 1 110 ? -23.135 -10.630 24.288 1.00 58.69 110 VAL A CA 1
ATOM 862 C C . VAL A 1 110 ? -23.796 -9.257 24.177 1.00 58.69 110 VAL A C 1
ATOM 864 O O . VAL A 1 110 ? -24.295 -8.762 25.185 1.00 58.69 110 VAL A O 1
ATOM 867 N N . VAL A 1 111 ? -23.879 -8.672 22.978 1.00 57.94 111 VAL A N 1
ATOM 868 C CA . VAL A 1 111 ? -24.489 -7.342 22.770 1.00 57.94 111 VAL A CA 1
ATOM 869 C C . VAL A 1 111 ? -25.980 -7.353 23.136 1.00 57.94 111 VAL A C 1
ATOM 871 O O . VAL A 1 111 ? -26.433 -6.502 23.904 1.00 57.94 111 VAL A O 1
ATOM 874 N N . LEU A 1 112 ? -26.722 -8.382 22.710 1.00 59.75 112 LEU A N 1
ATOM 875 C CA . LEU A 1 112 ? -28.139 -8.549 23.062 1.00 59.75 112 LEU A CA 1
ATOM 876 C C . LEU A 1 112 ? -28.351 -8.781 24.572 1.00 59.75 112 LEU A C 1
ATOM 878 O O . LEU A 1 112 ? -29.302 -8.267 25.165 1.00 59.75 112 LEU A O 1
ATOM 882 N N . ASN A 1 113 ? -27.442 -9.503 25.236 1.00 64.19 113 ASN A N 1
ATOM 883 C CA . ASN A 1 113 ? -27.525 -9.755 26.678 1.00 64.19 113 ASN A CA 1
ATOM 884 C C . ASN A 1 113 ? -27.110 -8.526 27.520 1.00 64.19 113 ASN A C 1
ATOM 886 O O . ASN A 1 113 ? -27.538 -8.380 28.668 1.00 64.19 113 ASN A O 1
ATOM 890 N N . VAL A 1 114 ? -26.283 -7.618 26.991 1.00 67.44 114 VAL A N 1
ATOM 891 C CA . VAL A 1 114 ? -25.930 -6.351 27.659 1.00 67.44 114 VAL A CA 1
ATOM 892 C C . VAL A 1 114 ? -27.128 -5.398 27.670 1.00 67.44 114 VAL A C 1
ATOM 894 O O . VAL A 1 114 ? -27.466 -4.886 28.739 1.00 67.44 114 VAL A O 1
ATOM 897 N N . GLN A 1 115 ? -27.843 -5.266 26.548 1.00 69.75 115 GLN A N 1
ATOM 898 C CA . GLN A 1 115 ? -29.021 -4.398 26.430 1.00 69.75 115 GLN A CA 1
ATOM 899 C C . GLN A 1 115 ? -30.109 -4.734 27.466 1.00 69.75 115 GLN A C 1
ATOM 901 O O . GLN A 1 115 ? -30.582 -3.860 28.194 1.00 69.75 115 GLN A O 1
ATOM 906 N N . GLY A 1 116 ? -30.451 -6.020 27.613 1.00 71.94 116 GLY A N 1
ATOM 907 C CA . GLY A 1 116 ? -31.459 -6.464 28.584 1.00 71.94 116 GLY A CA 1
ATOM 908 C C . GLY A 1 116 ? -31.036 -6.331 30.055 1.00 71.94 116 GLY A C 1
ATOM 909 O O . GLY A 1 116 ? -31.880 -6.365 30.950 1.00 71.94 116 GLY A O 1
ATOM 910 N N . SER A 1 117 ? -29.741 -6.203 30.351 1.00 74.19 117 SER A N 1
ATOM 911 C CA . SER A 1 117 ? -29.263 -5.931 31.714 1.00 74.19 117 SER A CA 1
ATOM 912 C C . SER A 1 117 ? -29.149 -4.443 32.015 1.00 74.19 117 SER A C 1
ATOM 914 O O . SER A 1 117 ? -29.444 -4.061 33.142 1.00 74.19 117 SER A O 1
ATOM 916 N N . MET A 1 118 ? -28.778 -3.619 31.031 1.00 71.69 118 MET A N 1
ATOM 917 C CA . MET A 1 118 ? -28.778 -2.159 31.171 1.00 71.69 118 MET A CA 1
ATOM 918 C C . MET A 1 118 ? -30.173 -1.640 31.484 1.00 71.69 118 MET A C 1
ATOM 920 O O . MET A 1 118 ? -30.343 -0.933 32.472 1.00 71.69 118 MET A O 1
ATOM 924 N N . LYS A 1 119 ? -31.175 -2.081 30.713 1.00 76.31 119 LYS A N 1
ATOM 925 C CA . LYS A 1 119 ? -32.564 -1.657 30.910 1.00 76.31 119 LYS A CA 1
ATOM 926 C C . LYS A 1 119 ? -33.086 -1.993 32.314 1.00 76.31 119 LYS A C 1
ATOM 928 O O . LYS A 1 119 ? -33.635 -1.131 32.983 1.00 76.31 119 LYS A O 1
ATOM 933 N N . ARG A 1 120 ? -32.803 -3.205 32.809 1.00 77.38 120 ARG A N 1
ATOM 934 C CA . ARG A 1 120 ? -33.191 -3.632 34.169 1.00 77.38 120 ARG A CA 1
ATOM 935 C C . ARG A 1 120 ? -32.492 -2.856 35.287 1.00 77.38 120 ARG A C 1
ATOM 937 O O . ARG A 1 120 ? -33.083 -2.667 36.342 1.00 77.38 120 ARG A O 1
ATOM 944 N N . CYS A 1 121 ? -31.237 -2.446 35.096 1.00 72.94 121 CYS A N 1
ATOM 945 C CA . CYS A 1 121 ? -30.557 -1.597 36.077 1.00 72.94 121 CYS A CA 1
ATOM 946 C C . CYS A 1 121 ? -31.163 -0.194 36.111 1.00 72.94 121 CYS A C 1
ATOM 948 O O . CYS A 1 121 ? -31.336 0.341 37.197 1.00 72.94 121 CYS A O 1
ATOM 950 N N . LEU A 1 122 ? -31.529 0.351 34.949 1.00 72.81 122 LEU A N 1
ATOM 951 C CA . LEU A 1 122 ? -32.139 1.674 34.834 1.00 72.81 122 LEU A CA 1
ATOM 952 C C . LEU A 1 122 ? -33.547 1.707 35.445 1.00 72.81 122 LEU A C 1
ATOM 954 O O . LEU A 1 122 ? -33.851 2.601 36.221 1.00 72.81 122 LEU A O 1
ATOM 958 N N . GLU A 1 123 ? -34.356 0.670 35.207 1.00 77.38 123 GLU A N 1
ATOM 959 C CA . GLU A 1 123 ? -35.674 0.503 35.846 1.00 77.38 123 GLU A CA 1
ATOM 960 C C . GLU A 1 123 ? -35.585 0.376 37.381 1.00 77.38 123 GLU A C 1
ATOM 962 O O . GLU A 1 123 ? -36.534 0.700 38.088 1.00 77.38 123 GLU A O 1
ATOM 967 N N . SER A 1 124 ? -34.445 -0.077 37.919 1.00 76.31 124 SER A N 1
ATOM 968 C CA . SER A 1 124 ? -34.219 -0.164 39.368 1.00 76.31 124 SER A CA 1
ATOM 969 C C . SER A 1 124 ? -33.801 1.169 39.996 1.00 76.31 124 SER A C 1
ATOM 971 O O . SER A 1 124 ? -33.846 1.299 41.221 1.00 76.31 124 SER A O 1
ATOM 973 N N . THR A 1 125 ? -33.349 2.134 39.198 1.00 69.50 125 THR A N 1
ATOM 974 C CA . THR A 1 125 ? -32.812 3.414 39.661 1.00 69.50 125 THR A CA 1
ATOM 975 C C . THR A 1 125 ? -33.648 4.540 39.068 1.00 69.50 125 THR A C 1
ATOM 977 O O . THR A 1 125 ? -33.394 4.983 37.954 1.00 69.50 125 THR A O 1
ATOM 980 N N . ASN A 1 126 ? -34.618 5.049 39.832 1.00 73.50 126 ASN A N 1
ATOM 981 C CA . ASN A 1 126 ? -35.511 6.138 39.401 1.00 73.50 126 ASN A CA 1
ATOM 982 C C . ASN A 1 126 ? -34.792 7.440 38.973 1.00 73.50 126 ASN A C 1
ATOM 984 O O . ASN A 1 126 ? -35.444 8.326 38.434 1.00 73.50 126 ASN A O 1
ATOM 988 N N . ASN A 1 127 ? -33.476 7.564 39.198 1.00 78.25 127 ASN A N 1
ATOM 989 C CA . ASN A 1 127 ? -32.690 8.784 38.983 1.00 78.25 127 ASN A CA 1
ATOM 990 C C . ASN A 1 127 ? -31.523 8.607 37.984 1.00 78.25 127 ASN A C 1
ATOM 992 O O . ASN A 1 127 ? -30.547 9.347 38.052 1.00 78.25 127 ASN A O 1
ATOM 996 N N . GLY A 1 128 ? -31.588 7.625 37.078 1.00 82.44 128 GLY A N 1
ATOM 997 C CA . GLY A 1 128 ? -30.513 7.375 36.108 1.00 82.44 128 GLY A CA 1
ATOM 998 C C . GLY A 1 128 ? -29.318 6.607 36.687 1.00 82.44 128 GLY A C 1
ATOM 999 O O . GLY A 1 128 ? -29.313 6.198 37.850 1.00 82.44 128 GLY A O 1
ATOM 1000 N N . MET A 1 129 ? -28.316 6.348 35.842 1.00 90.00 129 MET A N 1
ATOM 1001 C CA . MET A 1 129 ? -27.165 5.498 36.174 1.00 90.00 129 MET A CA 1
ATOM 1002 C C . MET A 1 129 ? -25.906 6.335 36.412 1.00 90.00 129 MET A C 1
ATOM 1004 O O . MET A 1 129 ? -25.422 6.989 35.494 1.00 90.00 129 MET A O 1
ATOM 1008 N N . ASP A 1 130 ? -25.347 6.284 37.621 1.00 92.88 130 ASP A N 1
ATOM 1009 C CA . ASP A 1 130 ? -24.083 6.955 37.936 1.00 92.88 130 ASP A CA 1
ATOM 1010 C C . ASP A 1 130 ? -22.862 6.178 37.398 1.00 92.88 130 ASP A C 1
ATOM 1012 O O . ASP A 1 130 ? -22.951 5.021 36.964 1.00 92.88 130 ASP A O 1
ATOM 1016 N N . LEU A 1 131 ? -21.685 6.810 37.434 1.00 92.19 131 LEU A N 1
ATOM 1017 C CA . LEU A 1 131 ? -20.442 6.212 36.936 1.00 92.19 131 LEU A CA 1
ATOM 1018 C C . LEU A 1 131 ? -20.087 4.901 37.656 1.00 92.19 131 LEU A C 1
ATOM 1020 O O . LEU A 1 131 ? -19.570 3.978 37.026 1.00 92.19 131 LEU A O 1
ATOM 1024 N N . ASN A 1 132 ? -20.369 4.795 38.957 1.00 91.94 132 ASN A N 1
ATOM 1025 C CA . ASN A 1 132 ? -20.046 3.601 39.739 1.00 91.94 132 ASN A CA 1
ATOM 1026 C C . ASN A 1 132 ? -20.944 2.420 39.353 1.00 91.94 132 ASN A C 1
ATOM 1028 O O . ASN A 1 132 ? -20.453 1.301 39.181 1.00 91.94 132 ASN A O 1
ATOM 1032 N N . ALA A 1 133 ? -22.246 2.657 39.178 1.00 89.25 133 ALA A N 1
ATOM 1033 C CA . ALA A 1 133 ? -23.189 1.659 38.696 1.00 89.25 133 ALA A CA 1
ATOM 1034 C C . ALA A 1 133 ? -22.857 1.232 37.263 1.00 89.25 133 ALA A C 1
ATOM 1036 O O . ALA A 1 133 ? -22.884 0.036 36.957 1.00 89.25 133 ALA A O 1
ATOM 1037 N N . PHE A 1 134 ? -22.473 2.181 36.405 1.00 88.62 134 PHE A N 1
ATOM 1038 C CA . PHE A 1 134 ? -22.023 1.896 35.046 1.00 88.62 134 PHE A CA 1
ATOM 1039 C C . PHE A 1 134 ? -20.740 1.048 35.034 1.00 88.62 134 PHE A C 1
ATOM 1041 O O . PHE A 1 134 ? -20.683 0.019 34.361 1.00 88.62 134 PHE A O 1
ATOM 1048 N N . GLU A 1 135 ? -19.730 1.404 35.834 1.00 89.69 135 GLU A N 1
ATOM 1049 C CA . GLU A 1 135 ? -18.484 0.634 35.969 1.00 89.69 135 GLU A CA 1
ATOM 1050 C C . GLU A 1 135 ? -18.763 -0.790 36.482 1.00 89.69 135 GLU A C 1
ATOM 1052 O O . GLU A 1 135 ? -18.289 -1.775 35.903 1.00 89.69 135 GLU A O 1
ATOM 1057 N N . ALA A 1 136 ? -19.605 -0.926 37.512 1.00 88.38 136 ALA A N 1
ATOM 1058 C CA . ALA A 1 136 ? -20.015 -2.222 38.047 1.00 88.38 136 ALA A CA 1
ATOM 1059 C C . ALA A 1 136 ? -20.731 -3.082 36.993 1.00 88.38 136 ALA A C 1
ATOM 1061 O O . ALA A 1 136 ? -20.499 -4.292 36.908 1.00 88.38 136 ALA A O 1
ATOM 1062 N N . LEU A 1 137 ? -21.571 -2.470 36.159 1.00 84.88 137 LEU A N 1
ATOM 1063 C CA . LEU A 1 137 ? -22.270 -3.152 35.078 1.00 84.88 137 LEU A CA 1
ATOM 1064 C C . LEU A 1 137 ? -21.297 -3.672 34.007 1.00 84.88 137 LEU A C 1
ATOM 1066 O O . LEU A 1 137 ? -21.393 -4.838 33.605 1.00 84.88 137 LEU A O 1
ATOM 1070 N N . VAL A 1 138 ? -20.347 -2.839 33.574 1.00 83.88 138 VAL A N 1
ATOM 1071 C CA . VAL A 1 138 ? -19.322 -3.204 32.582 1.00 83.88 138 VAL A CA 1
ATOM 1072 C C . VAL A 1 138 ? -18.477 -4.379 33.089 1.00 83.88 138 VAL A C 1
ATOM 1074 O O . VAL A 1 138 ? -18.282 -5.364 32.366 1.00 83.88 138 VAL A O 1
ATOM 1077 N N . HIS A 1 139 ? -18.059 -4.339 34.358 1.00 84.19 139 HIS A N 1
ATOM 1078 C CA . HIS A 1 139 ? -17.324 -5.437 34.989 1.00 84.19 139 HIS A CA 1
ATOM 1079 C C . HIS A 1 139 ? -18.162 -6.708 35.138 1.00 84.19 139 HIS A C 1
ATOM 1081 O O . HIS A 1 139 ? -17.679 -7.803 34.838 1.00 84.19 139 HIS A O 1
ATOM 1087 N N . ARG A 1 140 ? -19.436 -6.590 35.531 1.00 83.44 140 ARG A N 1
ATOM 1088 C CA . ARG A 1 140 ? -20.350 -7.737 35.663 1.00 83.44 140 ARG A CA 1
ATOM 1089 C C . ARG A 1 140 ? -20.541 -8.470 34.337 1.00 83.44 140 ARG A C 1
ATOM 1091 O O . ARG A 1 140 ? -20.683 -9.693 34.326 1.00 83.44 140 ARG A O 1
ATOM 1098 N N . LYS A 1 141 ? -20.525 -7.742 33.218 1.00 77.06 141 LYS A N 1
ATOM 1099 C CA . LYS A 1 141 ? -20.626 -8.305 31.863 1.00 77.06 141 LYS A CA 1
ATOM 1100 C C . LYS A 1 141 ? -19.291 -8.777 31.288 1.00 77.06 141 LYS A C 1
ATOM 1102 O O . LYS A 1 141 ? -19.279 -9.287 30.171 1.00 77.06 141 LYS A O 1
ATOM 1107 N N . LYS A 1 142 ? -18.200 -8.681 32.060 1.00 77.94 142 LYS A N 1
ATOM 1108 C CA . LYS A 1 142 ? -16.840 -9.076 31.661 1.00 77.94 142 LYS A CA 1
ATOM 1109 C C . LYS A 1 142 ? -16.398 -8.411 30.352 1.00 77.94 142 LYS A C 1
ATOM 1111 O O . LYS A 1 142 ? -15.726 -9.036 29.535 1.00 77.94 142 LYS A O 1
ATOM 1116 N N . LEU A 1 143 ? -16.799 -7.158 30.136 1.00 74.75 143 LEU A N 1
ATOM 1117 C CA . LEU A 1 143 ? -16.359 -6.409 28.965 1.00 74.75 143 LEU A CA 1
ATOM 1118 C C . LEU A 1 143 ? -14.884 -5.999 29.143 1.00 74.75 143 LEU A C 1
ATOM 1120 O O . LEU A 1 143 ? -14.498 -5.595 30.242 1.00 74.75 143 LEU A O 1
ATOM 1124 N N . PRO A 1 144 ? -14.049 -6.087 28.093 1.00 76.94 144 PRO A N 1
ATOM 1125 C CA . PRO A 1 144 ? -12.604 -5.874 28.184 1.00 76.94 144 PRO A CA 1
ATOM 1126 C C . PRO A 1 144 ? -12.220 -4.382 28.149 1.00 76.94 144 PRO A C 1
ATOM 1128 O O . PRO A 1 144 ? -11.295 -3.997 27.438 1.00 76.94 144 PRO A O 1
ATOM 1131 N N . TYR A 1 145 ? -12.929 -3.527 28.888 1.00 79.75 145 TYR A N 1
ATOM 1132 C CA . TYR A 1 145 ? -12.619 -2.097 28.966 1.00 79.75 145 TYR A CA 1
ATOM 1133 C C . TYR A 1 145 ? -11.771 -1.784 30.199 1.00 79.75 145 TYR A C 1
ATOM 1135 O O . TYR A 1 145 ? -12.064 -2.224 31.310 1.00 79.75 145 TYR A O 1
ATOM 1143 N N . GLN A 1 146 ? -10.719 -0.988 30.016 1.00 85.19 146 GLN A N 1
ATOM 1144 C CA . GLN A 1 146 ? -9.949 -0.428 31.124 1.00 85.19 146 GLN A CA 1
ATOM 1145 C C . GLN A 1 146 ? -10.743 0.685 31.818 1.00 85.19 146 GLN A C 1
ATOM 1147 O O . GLN A 1 146 ? -11.494 1.409 31.167 1.00 85.19 146 GLN A O 1
ATOM 1152 N N . LYS A 1 147 ? -10.500 0.923 33.114 1.00 88.19 147 LYS A N 1
ATOM 1153 C CA . LYS A 1 147 ? -11.192 1.966 33.901 1.00 88.19 147 LYS A CA 1
ATOM 1154 C C . LYS A 1 147 ? -11.186 3.351 33.232 1.00 88.19 147 LYS A C 1
ATOM 1156 O O . LYS A 1 147 ? -12.194 4.049 33.244 1.00 88.19 147 LYS A O 1
ATOM 1161 N N . LYS A 1 148 ? -10.074 3.732 32.586 1.00 89.44 148 LYS A N 1
ATOM 1162 C CA . LYS A 1 148 ? -9.980 4.988 31.816 1.00 89.44 148 LYS A CA 1
ATOM 1163 C C . LYS A 1 148 ? -10.945 5.024 30.625 1.00 89.44 148 LYS A C 1
ATOM 1165 O O . LYS A 1 148 ? -11.576 6.047 30.401 1.00 89.44 148 LYS A O 1
ATOM 1170 N N . GLN A 1 149 ? -11.075 3.915 29.898 1.00 85.88 149 GLN A N 1
ATOM 1171 C CA . GLN A 1 149 ? -11.974 3.798 28.747 1.00 85.88 149 GLN A CA 1
ATOM 1172 C C . GLN A 1 149 ? -13.440 3.794 29.184 1.00 85.88 149 GLN A C 1
ATOM 1174 O O . GLN A 1 149 ? -14.264 4.419 28.533 1.00 85.88 149 GLN A O 1
ATOM 1179 N N . ILE A 1 150 ? -13.755 3.147 30.312 1.00 86.81 150 ILE A N 1
ATOM 1180 C CA . ILE A 1 150 ? -15.103 3.168 30.903 1.00 86.81 150 ILE A CA 1
ATOM 1181 C C . ILE A 1 150 ? -15.498 4.602 31.252 1.00 86.81 150 ILE A C 1
ATOM 1183 O O . ILE A 1 150 ? -16.592 5.034 30.907 1.00 86.81 150 ILE A O 1
ATOM 1187 N N . LYS A 1 151 ? -14.588 5.353 31.882 1.00 91.94 151 LYS A N 1
ATOM 1188 C CA . LYS A 1 151 ? -14.822 6.757 32.227 1.00 91.94 151 LYS A CA 1
ATOM 1189 C C . LYS A 1 151 ? -15.037 7.626 30.985 1.00 91.94 151 LYS A C 1
ATOM 1191 O O . LYS A 1 151 ? -15.989 8.389 30.952 1.00 91.94 151 LYS A O 1
ATOM 1196 N N . GLN A 1 152 ? -14.206 7.466 29.956 1.00 90.56 152 GLN A N 1
ATOM 1197 C CA . GLN A 1 152 ? -14.377 8.179 28.683 1.00 90.56 152 GLN A CA 1
ATOM 1198 C C . GLN A 1 152 ? -15.703 7.836 27.999 1.00 90.56 152 GLN A C 1
ATOM 1200 O O . GLN A 1 152 ? -16.354 8.714 27.448 1.00 90.56 152 GLN A O 1
ATOM 1205 N N . LEU A 1 153 ? -16.111 6.565 28.040 1.00 87.38 153 LEU A N 1
ATOM 1206 C CA . LEU A 1 153 ? -17.375 6.118 27.465 1.00 87.38 153 LEU A CA 1
ATOM 1207 C C . LEU A 1 153 ? -18.573 6.702 28.224 1.00 87.38 153 LEU A C 1
ATOM 1209 O O . LEU A 1 153 ? -19.549 7.095 27.597 1.00 87.38 153 LEU A O 1
ATOM 1213 N N . PHE A 1 154 ? -18.476 6.786 29.552 1.00 91.56 154 PHE A N 1
ATOM 1214 C CA . PHE A 1 154 ? -19.478 7.434 30.394 1.00 91.56 154 PHE A CA 1
ATOM 1215 C C . PHE A 1 154 ? -19.577 8.933 30.089 1.00 91.56 154 PHE A C 1
ATOM 1217 O O . PHE A 1 154 ? -20.662 9.421 29.810 1.00 91.56 154 PHE A O 1
ATOM 1224 N N . GLU A 1 155 ? -18.447 9.645 30.055 1.00 92.88 155 GLU A N 1
ATOM 1225 C CA . GLU A 1 155 ? -18.395 11.078 29.719 1.00 92.88 155 GLU A CA 1
ATOM 1226 C C . GLU A 1 155 ? -18.903 11.373 28.300 1.00 92.88 155 GLU A C 1
ATOM 1228 O O . GLU A 1 155 ? -19.466 12.433 28.054 1.00 92.88 155 GLU A O 1
ATOM 1233 N N . ALA A 1 156 ? -18.706 10.449 27.356 1.00 89.06 156 ALA A N 1
ATOM 1234 C CA . ALA A 1 156 ? -19.239 10.574 26.002 1.00 89.06 156 ALA A CA 1
ATOM 1235 C C . ALA A 1 156 ? -20.750 10.295 25.924 1.00 89.06 156 ALA A C 1
ATOM 1237 O O . ALA A 1 156 ? -21.411 10.790 25.011 1.00 89.06 156 ALA A O 1
ATOM 1238 N N . ALA A 1 157 ? -21.282 9.482 26.840 1.00 89.62 157 ALA A N 1
ATOM 1239 C CA . ALA A 1 157 ? -22.701 9.153 26.914 1.00 89.62 157 ALA A CA 1
ATOM 1240 C C . ALA A 1 157 ? -23.515 10.225 27.657 1.00 89.62 157 ALA A C 1
ATOM 1242 O O . ALA A 1 157 ? -24.636 10.503 27.245 1.00 89.62 157 ALA A O 1
ATOM 1243 N N . ASP A 1 158 ? -22.941 10.824 28.705 1.00 93.75 158 ASP A N 1
ATOM 1244 C CA . ASP A 1 158 ? -23.510 11.919 29.503 1.00 93.75 158 ASP A CA 1
ATOM 1245 C C . ASP A 1 158 ? -23.379 13.258 28.750 1.00 93.75 158 ASP A C 1
ATOM 1247 O O . ASP A 1 158 ? -22.480 14.072 28.985 1.00 93.75 158 ASP A O 1
ATOM 1251 N N . VAL A 1 159 ? -24.260 13.464 27.768 1.00 91.56 159 VAL A N 1
ATOM 1252 C CA . VAL A 1 159 ? -24.247 14.631 26.873 1.00 91.56 159 VAL A CA 1
ATOM 1253 C C . VAL A 1 159 ? -24.606 15.897 27.644 1.00 91.56 159 VAL A C 1
ATOM 1255 O O . VAL A 1 159 ? -24.061 16.971 27.365 1.00 91.56 159 VAL A O 1
ATOM 1258 N N . ASN A 1 160 ? -25.524 15.783 28.605 1.00 93.44 160 ASN A N 1
ATOM 1259 C CA . ASN A 1 160 ? -25.989 16.912 29.405 1.00 93.44 160 ASN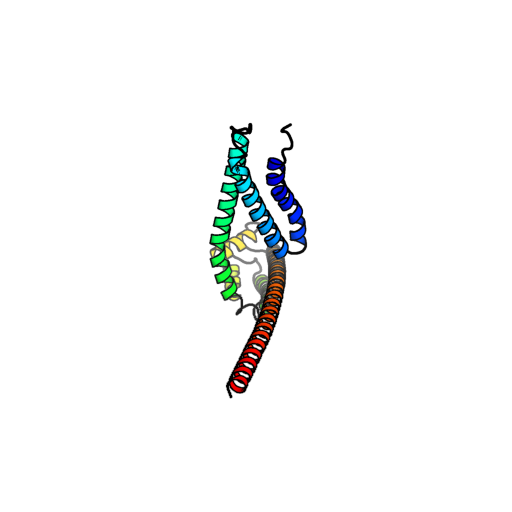 A CA 1
ATOM 1260 C C . ASN A 1 160 ? -25.068 17.242 30.601 1.00 93.44 160 ASN A C 1
ATOM 1262 O O . ASN A 1 160 ? -25.247 18.294 31.221 1.00 93.44 160 ASN A O 1
ATOM 1266 N N . LYS A 1 161 ? -24.042 16.418 30.869 1.00 93.38 161 LYS A N 1
ATOM 1267 C CA . LYS A 1 161 ? -23.089 16.550 31.987 1.00 93.38 161 LYS A CA 1
ATOM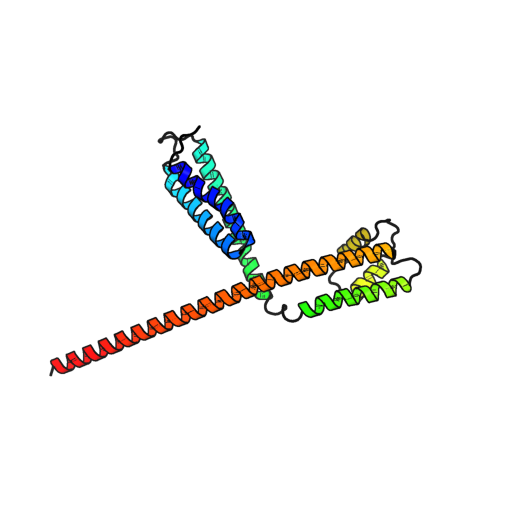 1268 C C . LYS A 1 161 ? -23.770 16.531 33.354 1.00 93.38 161 LYS A C 1
ATOM 1270 O O . LYS A 1 161 ? -23.334 17.218 34.285 1.00 93.38 161 LYS A O 1
ATOM 1275 N N . SER A 1 162 ? -24.850 15.770 33.481 1.00 91.81 162 SER A N 1
ATOM 1276 C CA . SER A 1 162 ? -25.583 15.620 34.737 1.00 91.81 162 SER A CA 1
ATOM 1277 C C . SER A 1 162 ? -24.828 14.756 35.756 1.00 91.81 162 SER A C 1
ATOM 1279 O O . SER A 1 162 ? -25.136 14.809 36.948 1.00 91.81 162 SER A O 1
ATOM 1281 N N . ASN A 1 163 ? -23.785 14.035 35.325 1.00 92.50 163 ASN A N 1
ATOM 1282 C CA . ASN A 1 163 ? -23.111 12.941 36.034 1.00 92.50 163 ASN A CA 1
ATOM 1283 C C . ASN A 1 163 ? -23.975 11.684 36.210 1.00 92.50 163 ASN A C 1
ATOM 1285 O O . ASN A 1 163 ? -23.610 10.789 36.980 1.00 92.50 163 ASN A O 1
ATOM 1289 N N . TYR A 1 164 ? -25.087 11.597 35.484 1.00 93.25 164 TYR A N 1
ATOM 1290 C CA . TYR A 1 164 ? -25.954 10.431 35.411 1.00 93.25 164 TYR A CA 1
ATOM 1291 C C . TYR A 1 164 ? -26.262 10.150 33.945 1.00 93.25 164 TYR A C 1
ATOM 1293 O O . TYR A 1 164 ? -26.464 11.067 33.166 1.00 93.25 164 TYR A O 1
ATOM 1301 N N . ILE A 1 165 ? -26.320 8.878 33.565 1.00 90.44 165 ILE A N 1
ATOM 1302 C CA . ILE A 1 165 ? -26.822 8.500 32.246 1.00 90.44 165 ILE A CA 1
ATOM 1303 C C . ILE A 1 165 ? -28.329 8.304 32.370 1.00 90.44 165 ILE A C 1
ATOM 1305 O O . ILE A 1 165 ? -28.793 7.370 33.041 1.00 90.44 165 ILE A O 1
ATOM 1309 N N . GLU A 1 166 ? -29.082 9.186 31.723 1.00 91.94 166 GLU A N 1
ATOM 1310 C CA . GLU A 1 166 ? -30.539 9.097 31.628 1.00 91.94 166 GLU A CA 1
ATOM 1311 C C . GLU A 1 166 ? -30.976 8.029 30.610 1.00 91.94 166 GLU A C 1
ATOM 1313 O O . GLU A 1 166 ? -30.176 7.500 29.834 1.00 91.94 166 GLU A O 1
ATOM 1318 N N . GLU A 1 167 ? -32.265 7.676 30.594 1.00 87.62 167 GLU A N 1
ATOM 1319 C CA . GLU A 1 167 ? -32.774 6.627 29.701 1.00 87.62 167 GLU A CA 1
ATOM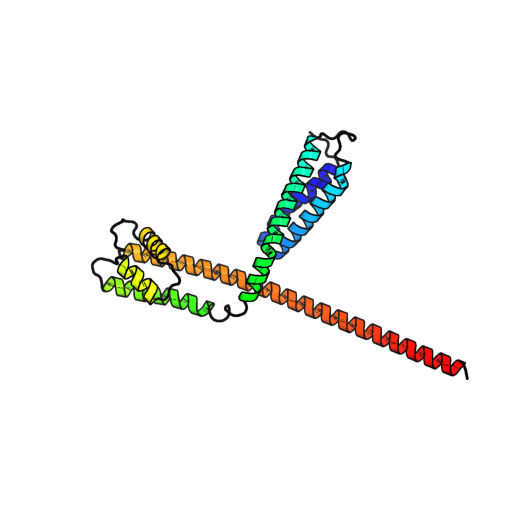 1320 C C . GLU A 1 167 ? -32.526 6.951 28.218 1.00 87.62 167 GLU A C 1
ATOM 1322 O O . GLU A 1 167 ? -32.109 6.076 27.456 1.00 87.62 167 GLU A O 1
ATOM 1327 N N . GLU A 1 168 ? -32.725 8.205 27.805 1.00 88.94 168 GLU A N 1
ATOM 1328 C CA . GLU A 1 168 ? -32.504 8.631 26.419 1.00 88.94 168 GLU A CA 1
ATOM 1329 C C . GLU A 1 168 ? -31.027 8.531 26.008 1.00 88.94 168 GLU A C 1
ATOM 1331 O O . GLU A 1 168 ? -30.702 8.042 24.922 1.00 88.94 168 GLU A O 1
ATOM 1336 N N . GLU A 1 169 ? -30.117 8.951 26.886 1.00 90.62 169 GLU A N 1
ATOM 1337 C CA . GLU A 1 169 ? -28.669 8.867 26.676 1.00 90.62 169 GLU A CA 1
ATOM 1338 C C . GLU A 1 169 ? -28.199 7.411 26.631 1.00 90.62 169 GLU A C 1
ATOM 1340 O O . GLU A 1 169 ? -27.410 7.027 25.763 1.00 90.62 169 GLU A O 1
ATOM 1345 N N . MET A 1 170 ? -28.768 6.564 27.491 1.00 86.06 170 MET A N 1
ATOM 1346 C CA . MET A 1 170 ? -28.528 5.126 27.482 1.00 86.06 170 MET A CA 1
ATOM 1347 C C . MET A 1 170 ? -28.973 4.484 26.164 1.00 86.06 170 MET A C 1
ATOM 1349 O O . MET A 1 170 ? -28.254 3.656 25.599 1.00 86.06 170 MET A O 1
ATOM 1353 N N . GLN A 1 171 ? -30.146 4.858 25.647 1.00 84.12 171 GLN A N 1
ATOM 1354 C CA . GLN A 1 171 ? -30.635 4.354 24.364 1.00 84.12 171 GLN A CA 1
ATOM 1355 C C . GLN A 1 171 ? -29.717 4.772 23.207 1.00 84.12 171 GLN A C 1
ATOM 1357 O O . GLN A 1 171 ? -29.422 3.947 22.338 1.00 84.12 171 GLN A O 1
ATOM 1362 N N . ARG A 1 172 ? -29.198 6.008 23.220 1.00 86.06 172 ARG A N 1
ATOM 1363 C CA . ARG A 1 172 ? -28.210 6.476 22.231 1.00 86.06 172 ARG A CA 1
ATOM 1364 C C . ARG A 1 172 ? -26.894 5.711 22.332 1.00 86.06 172 ARG A C 1
ATOM 1366 O O . ARG A 1 172 ? -26.371 5.273 21.307 1.00 86.06 172 ARG A O 1
ATOM 1373 N N . LEU A 1 173 ? -26.390 5.493 23.546 1.00 84.81 173 LEU A N 1
ATOM 1374 C CA . LEU A 1 173 ? -25.177 4.711 23.781 1.00 84.81 173 LEU A CA 1
ATOM 1375 C C . LEU A 1 173 ? -25.334 3.274 23.263 1.00 84.81 173 LEU A C 1
ATOM 1377 O O . LEU A 1 173 ? -24.461 2.766 22.561 1.00 84.81 173 LEU A O 1
ATOM 1381 N N . LEU A 1 174 ? -26.469 2.635 23.549 1.00 80.38 174 LEU A N 1
ATOM 1382 C CA . LEU A 1 174 ? -26.786 1.292 23.066 1.00 80.38 174 LEU A CA 1
ATOM 1383 C C . LEU A 1 174 ? -26.883 1.229 21.539 1.00 80.38 174 LEU A C 1
ATOM 1385 O O . LEU A 1 174 ? -26.357 0.291 20.938 1.00 80.38 174 LEU A O 1
ATOM 1389 N N . ALA A 1 175 ? -27.517 2.218 20.907 1.00 78.69 175 ALA A N 1
ATOM 1390 C CA . ALA A 1 175 ? -27.584 2.307 19.451 1.00 78.69 175 ALA A CA 1
ATOM 1391 C C . ALA A 1 175 ? -26.181 2.432 18.839 1.00 78.69 175 ALA A C 1
ATOM 1393 O O . ALA A 1 175 ? -25.850 1.705 17.903 1.00 78.69 175 ALA A O 1
ATOM 1394 N N . HIS A 1 176 ? -25.327 3.277 19.419 1.00 79.50 176 HIS A N 1
ATOM 1395 C CA . HIS A 1 176 ? -23.949 3.444 18.967 1.00 79.50 176 HIS A CA 1
ATOM 1396 C C . HIS A 1 176 ? -23.127 2.157 19.136 1.00 79.50 176 HIS A C 1
ATOM 1398 O O . HIS A 1 176 ? -22.448 1.725 18.206 1.00 79.50 176 HIS A O 1
ATOM 1404 N N . MET A 1 177 ? -23.246 1.480 20.282 1.00 75.81 177 MET A N 1
ATOM 1405 C CA . MET A 1 177 ? -22.586 0.192 20.514 1.00 75.81 177 MET A CA 1
ATOM 1406 C C . MET A 1 177 ? -23.067 -0.895 19.548 1.00 75.81 177 MET A C 1
ATOM 1408 O O . MET A 1 177 ? -22.263 -1.722 19.119 1.00 75.81 177 MET A O 1
ATOM 1412 N N . LYS A 1 178 ? -24.357 -0.901 19.192 1.00 72.12 178 LYS A N 1
ATOM 1413 C CA . LYS A 1 178 ? -24.915 -1.841 18.216 1.00 72.12 178 LYS A CA 1
ATOM 1414 C C . LYS A 1 178 ? -24.327 -1.608 16.824 1.00 72.12 178 LYS A C 1
ATOM 1416 O O . LYS A 1 178 ? -23.860 -2.564 16.216 1.00 72.12 178 LYS A O 1
ATOM 1421 N N . ILE A 1 179 ? -24.276 -0.354 16.373 1.00 71.81 179 ILE A N 1
ATOM 1422 C CA . ILE A 1 179 ? -23.670 0.013 15.084 1.00 71.81 179 ILE A CA 1
ATOM 1423 C C . ILE A 1 179 ? -22.192 -0.390 15.059 1.00 71.81 179 ILE A C 1
ATOM 1425 O O . ILE A 1 179 ? -21.756 -1.043 14.118 1.00 71.81 179 ILE A O 1
ATOM 1429 N N . MET A 1 180 ? -21.423 -0.081 16.110 1.00 68.44 180 MET A N 1
ATOM 1430 C CA . MET A 1 180 ? -20.015 -0.491 16.178 1.00 68.44 180 MET A CA 1
ATOM 1431 C C . MET A 1 180 ? -19.848 -2.014 16.155 1.00 68.44 180 MET A C 1
ATOM 1433 O O . MET A 1 180 ? -18.920 -2.519 15.531 1.00 68.44 180 MET A O 1
ATOM 1437 N N . ALA A 1 181 ? -20.732 -2.759 16.823 1.00 65.00 181 ALA A N 1
ATOM 1438 C CA . ALA A 1 181 ? -20.691 -4.216 16.804 1.00 65.00 181 ALA A CA 1
ATOM 1439 C C . ALA A 1 181 ? -21.009 -4.793 15.415 1.00 65.00 181 ALA A C 1
ATOM 1441 O O . ALA A 1 181 ? -20.372 -5.765 15.020 1.00 65.00 181 ALA A O 1
ATOM 1442 N N . GLU A 1 182 ? -21.957 -4.201 14.684 1.00 67.38 182 GLU A N 1
ATOM 1443 C CA . GLU A 1 182 ? -22.291 -4.586 13.307 1.00 67.38 182 GLU A CA 1
ATOM 1444 C C . GLU A 1 182 ? -21.145 -4.263 12.340 1.00 67.38 182 GLU A C 1
ATOM 1446 O O . GLU A 1 182 ? -20.751 -5.130 11.566 1.00 67.38 182 GLU A O 1
ATOM 1451 N N . VAL A 1 183 ? -20.534 -3.077 12.440 1.00 64.31 183 VAL A N 1
ATOM 1452 C CA . VAL A 1 183 ? -19.358 -2.705 11.632 1.00 64.31 183 VAL A CA 1
ATOM 1453 C C . VAL A 1 183 ? -18.196 -3.668 11.879 1.00 64.31 183 VAL A C 1
ATOM 1455 O O . VAL A 1 183 ? -17.633 -4.207 10.934 1.00 64.31 183 VAL A O 1
ATOM 1458 N N . LEU A 1 184 ? -17.889 -3.970 13.144 1.00 60.56 184 LEU A N 1
ATOM 1459 C CA . LEU A 1 184 ? -16.838 -4.933 13.490 1.00 60.56 184 LEU A CA 1
ATOM 1460 C C . LEU A 1 184 ? -17.164 -6.366 13.043 1.00 60.56 184 LEU A C 1
ATOM 1462 O O . LEU A 1 184 ? -16.249 -7.163 12.843 1.00 60.56 184 LEU A O 1
ATOM 1466 N N . ALA A 1 185 ? -18.447 -6.728 12.942 1.00 60.44 185 ALA A N 1
ATOM 1467 C CA . ALA A 1 185 ? -18.860 -8.024 12.415 1.00 60.44 185 ALA A CA 1
ATOM 1468 C C . ALA A 1 185 ? -18.648 -8.094 10.897 1.00 60.44 185 ALA A C 1
ATOM 1470 O O . ALA A 1 185 ? -18.088 -9.079 10.426 1.00 60.44 185 ALA A O 1
ATOM 1471 N N . LEU A 1 186 ? -19.004 -7.034 10.164 1.00 64.31 186 LEU A N 1
ATOM 1472 C CA . LEU A 1 186 ? -18.765 -6.925 8.722 1.00 64.31 186 LEU A CA 1
ATOM 1473 C C . LEU A 1 186 ? -17.265 -6.936 8.394 1.00 64.31 186 LEU A C 1
ATOM 1475 O O . LEU A 1 186 ? -16.837 -7.686 7.525 1.00 64.31 186 LEU A O 1
ATOM 1479 N N . GLU A 1 187 ? -16.447 -6.194 9.147 1.00 63.34 187 GLU A N 1
ATOM 1480 C CA . GLU A 1 187 ? -14.983 -6.216 8.992 1.00 63.34 187 GLU A CA 1
ATOM 1481 C C . GLU A 1 187 ? -14.391 -7.612 9.258 1.00 63.34 187 GLU A C 1
ATOM 1483 O O . GLU A 1 187 ? -13.438 -8.032 8.599 1.00 63.34 187 GLU A O 1
ATOM 1488 N N . ALA A 1 188 ? -14.951 -8.357 10.218 1.00 57.91 188 ALA A N 1
ATOM 1489 C CA . ALA A 1 188 ? -14.522 -9.723 10.506 1.00 57.91 188 ALA A CA 1
ATOM 1490 C C . ALA A 1 188 ? -14.947 -10.718 9.412 1.00 57.91 188 ALA A C 1
ATOM 1492 O O . ALA A 1 188 ? -14.206 -11.663 9.135 1.00 57.91 188 ALA A O 1
ATOM 1493 N N . GLU A 1 189 ? -16.111 -10.518 8.789 1.00 62.41 189 GLU A N 1
ATOM 1494 C CA . GLU A 1 189 ? -16.565 -11.313 7.643 1.00 62.41 189 GLU A CA 1
ATOM 1495 C C . GLU A 1 189 ? -15.706 -11.043 6.401 1.00 62.41 189 GLU A C 1
ATOM 1497 O O . GLU A 1 189 ? -15.219 -11.998 5.797 1.00 62.41 189 GLU A O 1
ATOM 1502 N N . GLU A 1 190 ? -15.394 -9.780 6.091 1.00 58.94 190 GLU A N 1
ATOM 1503 C CA . GLU A 1 190 ? -14.472 -9.424 5.000 1.00 58.94 190 GLU A CA 1
ATOM 1504 C C . GLU A 1 190 ? -13.072 -10.020 5.210 1.00 58.94 190 GLU A C 1
ATOM 1506 O O . GLU A 1 190 ? -12.457 -10.537 4.273 1.00 58.94 190 GLU A O 1
ATOM 1511 N N . GLN A 1 191 ? -12.561 -10.005 6.447 1.00 54.31 191 GLN A N 1
ATOM 1512 C CA . GLN A 1 191 ? -11.284 -10.643 6.778 1.00 54.31 191 GLN A CA 1
ATOM 1513 C C . GLN A 1 191 ? -11.330 -12.167 6.614 1.00 54.31 191 GLN A C 1
ATOM 1515 O O . GLN A 1 191 ? -10.355 -12.754 6.140 1.00 54.31 191 GLN A O 1
ATOM 1520 N N . HIS A 1 192 ? -12.447 -12.809 6.960 1.00 54.12 192 HIS A N 1
ATOM 1521 C CA . HIS A 1 192 ? -12.623 -14.250 6.797 1.00 54.12 192 HIS A CA 1
ATOM 1522 C C . HIS A 1 192 ? -12.748 -14.652 5.319 1.00 54.12 192 HIS A C 1
ATOM 1524 O O . HIS A 1 192 ? -12.175 -15.662 4.904 1.00 54.12 192 HIS A O 1
ATOM 1530 N N . GLU A 1 193 ? -13.440 -13.861 4.494 1.00 55.81 193 GLU A N 1
ATOM 1531 C CA . GLU A 1 193 ? -13.465 -14.070 3.042 1.00 55.81 193 GLU A CA 1
ATOM 1532 C C . GLU A 1 193 ? -12.060 -13.936 2.449 1.00 55.81 193 GLU A C 1
ATOM 1534 O O . GLU A 1 193 ? -11.608 -14.828 1.725 1.00 55.81 193 GLU A O 1
ATOM 1539 N N . HIS A 1 194 ? -11.319 -12.900 2.845 1.00 53.00 194 HIS A N 1
ATOM 1540 C CA . HIS A 1 194 ? -9.918 -12.728 2.471 1.00 53.00 194 HIS A CA 1
ATOM 1541 C C . HIS A 1 194 ? -9.050 -13.936 2.852 1.00 53.00 194 HIS A C 1
ATOM 1543 O O . HIS A 1 194 ? -8.249 -14.402 2.039 1.00 53.00 194 HIS A O 1
ATOM 1549 N N . GLU A 1 195 ? -9.211 -14.470 4.064 1.00 51.16 195 GLU A N 1
ATOM 1550 C CA . GLU A 1 195 ? -8.453 -15.629 4.542 1.00 51.16 195 GLU A CA 1
ATOM 1551 C C . GLU A 1 195 ? -8.821 -16.911 3.774 1.00 5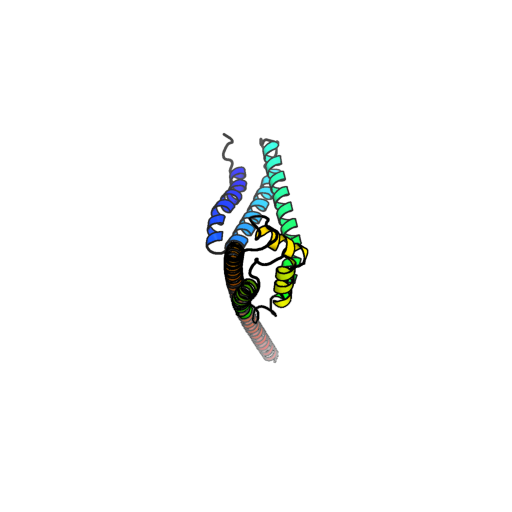1.16 195 GLU A C 1
ATOM 1553 O O . GLU A 1 195 ? -7.928 -17.655 3.362 1.00 51.16 195 GLU A O 1
ATOM 1558 N N . SER A 1 196 ? -10.105 -17.111 3.454 1.00 56.50 196 SER A N 1
ATOM 1559 C CA . SER A 1 196 ? -10.578 -18.259 2.667 1.00 56.50 196 SER A CA 1
ATOM 1560 C C . SER A 1 196 ? -10.040 -18.273 1.228 1.00 56.50 196 SER A C 1
ATOM 1562 O O . SER A 1 196 ? -9.675 -19.328 0.702 1.00 56.50 196 SER A O 1
ATOM 1564 N N . VAL A 1 197 ? -9.901 -17.098 0.601 1.00 56.31 197 VAL A N 1
ATOM 1565 C CA . VAL A 1 197 ? -9.307 -16.954 -0.738 1.00 56.31 197 VAL A CA 1
ATOM 1566 C C . VAL A 1 197 ? -7.817 -17.304 -0.708 1.00 56.31 197 VAL A C 1
ATOM 1568 O O . VAL A 1 197 ? -7.319 -17.976 -1.616 1.00 56.31 197 VAL A O 1
ATOM 1571 N N . PHE A 1 198 ? -7.100 -16.912 0.350 1.00 53.84 198 PHE A N 1
ATOM 1572 C CA . PHE A 1 198 ? -5.700 -17.296 0.537 1.00 53.84 198 PHE A CA 1
ATOM 1573 C C . PHE A 1 198 ? -5.530 -18.800 0.794 1.00 53.84 198 PHE A C 1
ATOM 1575 O O . PHE A 1 198 ? -4.591 -19.392 0.260 1.00 53.84 198 PHE A O 1
ATOM 1582 N N . GLU A 1 199 ? -6.421 -19.436 1.558 1.00 60.03 199 GLU A N 1
ATOM 1583 C CA . GLU A 1 199 ? -6.389 -20.892 1.765 1.00 60.03 199 GLU A CA 1
ATOM 1584 C C . GLU A 1 199 ? -6.649 -21.669 0.466 1.00 60.03 199 GLU A C 1
ATOM 1586 O O . GLU A 1 199 ? -5.937 -22.634 0.173 1.00 60.03 199 GLU A O 1
ATOM 1591 N N . LEU A 1 200 ? -7.602 -21.219 -0.357 1.00 64.25 200 LEU A N 1
ATOM 1592 C CA . LEU A 1 200 ? -7.868 -21.793 -1.681 1.00 64.25 200 LEU A CA 1
ATOM 1593 C C . LEU A 1 200 ? -6.665 -21.647 -2.627 1.00 64.25 200 LEU A C 1
ATOM 1595 O O . LEU A 1 200 ? -6.308 -22.597 -3.331 1.00 64.25 200 LEU A O 1
ATOM 1599 N N . ALA A 1 201 ? -6.004 -20.486 -2.622 1.00 63.53 201 ALA A N 1
ATOM 1600 C CA . ALA A 1 201 ? -4.802 -20.254 -3.419 1.00 63.53 201 ALA A CA 1
ATOM 1601 C C . ALA A 1 201 ? -3.629 -21.150 -2.974 1.00 63.53 201 ALA A C 1
ATOM 1603 O O . ALA A 1 201 ? -2.935 -21.726 -3.817 1.00 63.53 201 ALA A O 1
ATOM 1604 N N . ASP A 1 202 ? -3.438 -21.325 -1.663 1.00 72.12 202 ASP A N 1
ATOM 1605 C CA . ASP A 1 202 ? -2.369 -22.161 -1.104 1.00 72.12 202 ASP A CA 1
ATOM 1606 C C . ASP A 1 202 ? -2.618 -23.662 -1.358 1.00 72.12 202 ASP A C 1
ATOM 1608 O O . ASP A 1 202 ? -1.692 -24.415 -1.677 1.00 72.12 202 ASP A O 1
ATOM 1612 N N . ALA A 1 203 ? -3.880 -24.105 -1.309 1.00 75.69 203 ALA A N 1
ATOM 1613 C CA . ALA A 1 203 ? -4.272 -25.463 -1.683 1.00 75.69 203 ALA A CA 1
ATOM 1614 C C . ALA A 1 203 ? -4.026 -25.746 -3.177 1.00 75.69 203 ALA A C 1
ATOM 1616 O O . ALA A 1 203 ? -3.443 -26.778 -3.522 1.00 75.69 203 ALA A O 1
ATOM 1617 N N . SER A 1 204 ? -4.391 -24.806 -4.055 1.00 80.69 204 SER A N 1
ATOM 1618 C CA . SER A 1 204 ? -4.160 -24.905 -5.504 1.00 80.69 204 SER A CA 1
ATOM 1619 C C . SER A 1 204 ? -2.664 -24.960 -5.850 1.00 80.69 204 SER A C 1
ATOM 1621 O O . SER A 1 204 ? -2.220 -25.811 -6.629 1.00 80.69 204 SER A O 1
ATOM 1623 N N . MET A 1 205 ? -1.847 -24.125 -5.196 1.00 80.00 205 MET A N 1
ATOM 1624 C CA . MET A 1 205 ? -0.384 -24.158 -5.306 1.00 80.00 205 MET A CA 1
ATOM 1625 C C . MET A 1 205 ? 0.206 -25.515 -4.900 1.00 80.00 205 MET A C 1
ATOM 1627 O O . MET A 1 205 ? 1.030 -26.076 -5.630 1.00 80.00 205 MET A O 1
ATOM 1631 N N . LYS A 1 206 ? -0.226 -26.070 -3.760 1.00 84.62 206 LYS A N 1
ATOM 1632 C CA . LYS A 1 206 ? 0.229 -27.386 -3.281 1.00 84.62 206 LYS A CA 1
ATOM 1633 C C . LYS A 1 206 ? -0.156 -28.509 -4.240 1.00 84.62 206 LYS A C 1
ATOM 1635 O O . LYS A 1 206 ? 0.646 -29.416 -4.471 1.00 84.62 206 LYS A O 1
ATOM 1640 N N . GLU A 1 207 ? -1.348 -28.455 -4.833 1.00 87.38 207 GLU A N 1
ATOM 1641 C CA . GLU A 1 207 ? -1.773 -29.440 -5.830 1.00 87.38 207 GLU A CA 1
ATOM 1642 C C . GLU A 1 207 ? -0.918 -29.363 -7.104 1.00 87.38 207 GLU A C 1
ATOM 1644 O O . GLU A 1 207 ? -0.483 -30.397 -7.621 1.00 87.38 207 GLU A O 1
ATOM 1649 N N . LYS A 1 208 ? -0.606 -28.149 -7.576 1.00 87.19 208 LYS A N 1
ATOM 1650 C CA . LYS A 1 208 ? 0.268 -27.938 -8.737 1.00 87.19 208 LYS A CA 1
ATOM 1651 C C . LYS A 1 208 ? 1.684 -28.466 -8.488 1.00 87.19 208 LYS A C 1
ATOM 1653 O O . LYS A 1 208 ? 2.194 -29.227 -9.310 1.00 87.19 208 LYS A O 1
ATOM 1658 N N . GLN A 1 209 ? 2.274 -28.166 -7.327 1.00 83.81 209 GLN A N 1
ATOM 1659 C CA . GLN A 1 209 ? 3.581 -28.712 -6.936 1.00 83.81 209 GLN A CA 1
ATOM 1660 C C . GLN A 1 209 ? 3.565 -30.243 -6.857 1.00 83.81 209 GLN A C 1
ATOM 1662 O O . GLN A 1 209 ? 4.489 -30.902 -7.332 1.00 83.81 209 GLN A O 1
ATOM 1667 N N . LYS A 1 210 ? 2.499 -30.838 -6.307 1.00 89.81 210 LYS A N 1
ATOM 1668 C CA . LYS A 1 210 ? 2.360 -32.299 -6.235 1.00 89.81 210 LYS A CA 1
ATOM 1669 C C . LYS A 1 210 ? 2.334 -32.940 -7.628 1.00 89.81 210 LYS A C 1
ATOM 1671 O O . LYS A 1 210 ? 2.967 -33.979 -7.819 1.00 89.81 210 LYS A O 1
ATOM 1676 N N . LYS A 1 211 ? 1.646 -32.321 -8.595 1.00 90.81 211 LYS A N 1
ATOM 1677 C CA . LYS A 1 211 ? 1.604 -32.780 -9.996 1.00 90.81 211 LYS A CA 1
ATOM 1678 C C . LYS A 1 211 ? 2.971 -32.668 -10.677 1.00 90.81 211 LYS A C 1
ATOM 1680 O O . LYS A 1 211 ? 3.394 -33.621 -11.326 1.00 90.81 211 LYS A O 1
ATOM 1685 N N . GLU A 1 212 ? 3.694 -31.566 -10.480 1.00 88.94 212 GLU A N 1
ATOM 1686 C CA . GLU A 1 212 ? 5.048 -31.396 -11.032 1.00 88.94 212 GLU A CA 1
ATOM 1687 C C . GLU A 1 212 ? 6.040 -32.419 -10.466 1.00 88.94 212 GLU A C 1
ATOM 1689 O O . GLU A 1 212 ? 6.780 -33.047 -11.223 1.00 88.94 212 GLU A O 1
ATOM 1694 N N . VAL A 1 213 ? 6.013 -32.657 -9.151 1.00 89.75 213 VAL A N 1
ATOM 1695 C CA . VAL A 1 213 ? 6.873 -33.661 -8.506 1.00 89.75 213 VAL A CA 1
ATOM 1696 C C . VAL A 1 213 ? 6.554 -35.073 -9.005 1.00 89.75 213 VAL A C 1
ATOM 1698 O O . VAL A 1 213 ? 7.473 -35.860 -9.231 1.00 89.75 213 VAL A O 1
ATOM 1701 N N . ALA A 1 214 ? 5.276 -35.410 -9.202 1.00 91.81 214 ALA A N 1
ATOM 1702 C CA . ALA A 1 214 ? 4.880 -36.706 -9.754 1.00 91.81 214 ALA A CA 1
ATOM 1703 C C . ALA A 1 214 ? 5.405 -36.899 -11.187 1.00 91.81 214 ALA A C 1
ATOM 1705 O O . ALA A 1 214 ? 6.020 -37.921 -11.484 1.00 91.81 214 ALA A O 1
ATOM 1706 N N . HIS A 1 215 ? 5.254 -35.883 -12.037 1.00 91.56 215 HIS A N 1
ATOM 1707 C CA . HIS A 1 215 ? 5.746 -35.906 -13.414 1.00 91.56 215 HIS A CA 1
ATOM 1708 C C . HIS A 1 215 ? 7.284 -35.991 -13.497 1.00 91.56 215 HIS A C 1
ATOM 1710 O O . HIS A 1 215 ? 7.829 -36.715 -14.331 1.0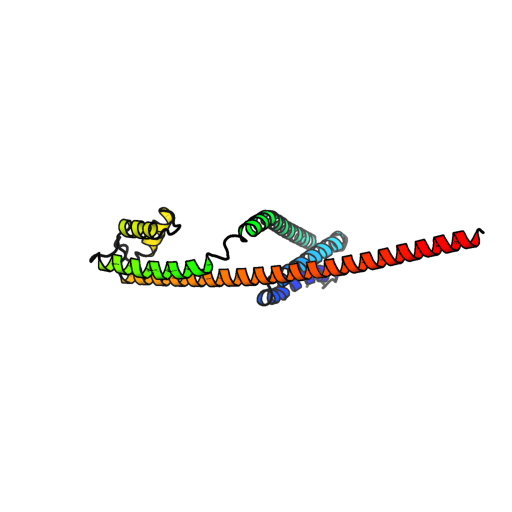0 91.56 215 HIS A O 1
ATOM 1716 N N . LEU A 1 216 ? 8.013 -35.309 -12.605 1.00 91.12 216 LEU A N 1
ATOM 1717 C CA . LEU A 1 216 ? 9.475 -35.429 -12.524 1.00 91.12 216 LEU A CA 1
ATOM 1718 C C . LEU A 1 216 ? 9.923 -36.832 -12.089 1.00 91.12 216 LEU A C 1
ATOM 1720 O O . LEU A 1 216 ? 10.896 -37.353 -12.635 1.00 91.12 216 LEU A O 1
ATOM 1724 N N . LYS A 1 217 ? 9.207 -37.468 -11.151 1.00 93.12 217 LYS A N 1
ATOM 1725 C CA . LYS A 1 217 ? 9.483 -38.857 -10.742 1.00 93.12 217 LYS A CA 1
ATOM 1726 C C . LYS A 1 217 ? 9.278 -39.846 -11.887 1.00 93.12 217 LYS A C 1
ATOM 1728 O O . LYS A 1 217 ? 10.100 -40.742 -12.057 1.00 93.12 217 LYS A O 1
ATOM 1733 N N . GLU A 1 218 ? 8.225 -39.671 -12.678 1.00 96.19 218 GLU A N 1
ATOM 1734 C CA . GLU A 1 218 ? 7.949 -40.515 -13.844 1.00 96.19 218 GLU A CA 1
ATOM 1735 C C . GLU A 1 218 ? 9.058 -40.399 -14.901 1.00 96.19 218 GLU A C 1
ATOM 1737 O O . GLU A 1 218 ? 9.589 -41.411 -15.360 1.00 96.19 218 GLU A O 1
ATOM 1742 N N . LYS A 1 219 ? 9.506 -39.172 -15.203 1.00 94.69 219 LYS A N 1
ATOM 1743 C CA . LYS A 1 219 ? 10.652 -38.946 -16.100 1.00 94.69 219 LYS A CA 1
ATOM 1744 C C . LYS A 1 219 ? 11.942 -39.580 -15.581 1.00 94.69 219 LYS A C 1
ATOM 1746 O O . LYS A 1 219 ? 12.677 -40.181 -16.360 1.00 94.69 219 LYS A O 1
ATOM 1751 N N . ALA A 1 220 ? 12.219 -39.470 -14.282 1.00 90.06 220 ALA A N 1
ATOM 1752 C CA . ALA A 1 220 ? 13.401 -40.082 -13.681 1.00 90.06 220 ALA A CA 1
ATOM 1753 C C . ALA A 1 220 ? 13.366 -41.618 -13.784 1.00 90.06 220 ALA A C 1
ATOM 1755 O O . ALA A 1 220 ? 14.368 -42.226 -14.155 1.00 90.06 220 ALA A O 1
ATOM 1756 N N . LEU A 1 221 ? 12.210 -42.243 -13.530 1.00 94.94 221 LEU A N 1
ATOM 1757 C CA . LEU A 1 221 ? 12.021 -43.689 -13.692 1.00 94.94 221 LEU A CA 1
ATOM 1758 C C . LEU A 1 221 ? 12.215 -44.140 -15.146 1.00 94.94 221 LEU A C 1
ATOM 1760 O O . LEU A 1 221 ? 12.868 -45.155 -15.383 1.00 94.94 221 LEU A O 1
ATOM 1764 N N . ALA A 1 222 ? 11.712 -43.371 -16.115 1.00 93.00 222 ALA A N 1
ATOM 1765 C CA . ALA A 1 222 ? 11.909 -43.659 -17.534 1.00 93.00 222 ALA A CA 1
ATOM 1766 C C . ALA A 1 222 ? 13.396 -43.617 -17.932 1.00 93.00 222 ALA A C 1
ATOM 1768 O O . ALA A 1 222 ? 13.867 -44.502 -18.645 1.00 93.00 222 ALA A O 1
ATOM 1769 N N . ILE A 1 223 ? 14.153 -42.636 -17.425 1.00 90.62 223 ILE A N 1
ATOM 1770 C CA . ILE A 1 223 ? 15.602 -42.539 -17.658 1.00 90.62 223 ILE A CA 1
ATOM 1771 C C . ILE A 1 223 ? 16.328 -43.743 -17.047 1.00 90.62 223 ILE A C 1
ATOM 1773 O O . ILE A 1 223 ? 17.146 -44.354 -17.727 1.00 90.62 223 ILE A O 1
ATOM 1777 N N . VAL A 1 224 ? 16.009 -44.118 -15.803 1.00 91.19 224 VAL A N 1
ATOM 1778 C CA . VAL A 1 224 ? 16.624 -45.278 -15.129 1.00 91.19 224 VAL A CA 1
ATOM 1779 C C . VAL A 1 224 ? 16.319 -46.588 -15.863 1.00 91.19 224 VAL A C 1
ATOM 1781 O O . VAL A 1 224 ? 17.197 -47.434 -16.011 1.00 91.19 224 VAL A O 1
ATOM 1784 N N . SER A 1 225 ? 15.095 -46.763 -16.365 1.00 92.25 225 SER A N 1
ATOM 1785 C CA . SER A 1 225 ? 14.744 -47.940 -17.166 1.00 92.25 225 SER A CA 1
ATOM 1786 C C . SER A 1 225 ? 15.501 -47.967 -18.498 1.00 92.25 225 SER A C 1
ATOM 1788 O O . SER A 1 225 ? 16.026 -49.011 -18.882 1.00 92.25 225 SER A O 1
ATOM 1790 N N . ALA A 1 226 ? 15.625 -46.822 -19.175 1.00 90.94 226 ALA A N 1
ATOM 1791 C CA . ALA A 1 226 ? 16.375 -46.719 -20.422 1.00 90.94 226 ALA A CA 1
ATOM 1792 C C . ALA A 1 226 ? 17.872 -47.012 -20.228 1.00 90.94 226 ALA A C 1
ATOM 1794 O O . ALA A 1 226 ? 18.458 -47.732 -21.036 1.00 90.94 226 ALA A O 1
ATOM 1795 N N . THR A 1 227 ? 18.488 -46.511 -19.151 1.00 90.81 227 THR A N 1
ATOM 1796 C CA . THR A 1 227 ? 19.902 -46.787 -18.851 1.00 90.81 227 THR A CA 1
ATOM 1797 C C . THR A 1 227 ? 20.134 -48.243 -18.461 1.00 90.81 227 THR A C 1
ATOM 1799 O O . THR A 1 227 ? 21.125 -48.824 -18.896 1.00 90.81 227 THR A O 1
ATOM 1802 N N . HIS A 1 228 ? 19.216 -48.861 -17.711 1.00 91.69 228 HIS A N 1
ATOM 1803 C CA . HIS A 1 228 ? 19.293 -50.286 -17.382 1.00 91.69 228 HIS A CA 1
ATOM 1804 C C . HIS A 1 228 ? 19.196 -51.172 -18.634 1.00 91.69 228 HIS A C 1
ATOM 1806 O O . HIS A 1 228 ? 20.024 -52.060 -18.829 1.00 91.69 228 HIS A O 1
ATOM 1812 N N . ASN A 1 229 ? 18.252 -50.878 -19.534 1.00 92.38 229 ASN A N 1
ATOM 1813 C CA . ASN A 1 229 ? 18.112 -51.602 -20.800 1.00 92.38 229 ASN A CA 1
ATOM 1814 C C . ASN A 1 229 ? 19.342 -51.420 -21.703 1.00 92.38 229 ASN A C 1
ATOM 1816 O O . ASN A 1 229 ? 19.792 -52.377 -22.331 1.00 92.38 229 ASN A O 1
ATOM 1820 N N . ALA A 1 230 ? 19.910 -50.210 -21.754 1.00 88.88 230 ALA A N 1
ATOM 1821 C CA . ALA A 1 230 ? 21.133 -49.942 -22.506 1.00 88.88 230 ALA A CA 1
ATOM 1822 C C . ALA A 1 230 ? 22.334 -50.728 -21.953 1.00 88.88 230 ALA A C 1
ATOM 1824 O O . ALA A 1 230 ? 23.091 -51.301 -22.733 1.00 88.88 230 ALA A O 1
ATOM 1825 N N . ALA A 1 231 ? 22.478 -50.810 -20.625 1.00 89.00 231 ALA A N 1
ATOM 1826 C CA . ALA A 1 231 ? 23.523 -51.608 -19.985 1.00 89.00 231 ALA A CA 1
ATOM 1827 C C . ALA A 1 231 ? 23.393 -53.102 -20.332 1.00 89.00 231 ALA A C 1
ATOM 1829 O O . ALA A 1 231 ? 24.372 -53.719 -20.742 1.00 89.00 231 ALA A O 1
ATOM 1830 N N . HIS A 1 232 ? 22.177 -53.653 -20.279 1.00 90.62 232 HIS A N 1
ATOM 1831 C CA . HIS A 1 232 ? 21.917 -55.050 -20.644 1.00 90.62 232 HIS A CA 1
ATOM 1832 C C . HIS A 1 232 ? 22.220 -55.343 -22.127 1.00 90.62 232 HIS A C 1
ATOM 1834 O O . HIS A 1 232 ? 22.721 -56.412 -22.471 1.00 90.62 232 HIS A O 1
ATOM 1840 N N . CYS A 1 233 ? 21.952 -54.388 -23.028 1.00 90.06 233 CYS A N 1
ATOM 1841 C CA . CYS A 1 233 ? 22.312 -54.523 -24.445 1.00 90.06 233 CYS A CA 1
ATOM 1842 C C . CYS A 1 233 ? 23.834 -54.545 -24.656 1.00 90.06 233 CYS A C 1
ATOM 1844 O O . CYS A 1 233 ? 24.320 -55.287 -25.508 1.00 90.06 233 CYS A O 1
ATOM 1846 N N . LEU A 1 234 ? 24.583 -53.747 -23.889 1.00 87.81 234 LEU A N 1
ATOM 1847 C CA . LEU A 1 234 ? 26.046 -53.715 -23.956 1.00 87.81 234 LEU A CA 1
ATOM 1848 C C . LEU A 1 234 ? 26.679 -55.005 -23.420 1.00 87.81 234 LEU A C 1
ATOM 1850 O O . LEU A 1 234 ? 27.626 -55.494 -24.028 1.00 87.81 234 LEU A O 1
ATOM 1854 N N . GLU A 1 235 ? 26.142 -55.583 -22.342 1.00 89.69 235 GLU A N 1
ATOM 1855 C CA . GLU A 1 235 ? 26.595 -56.886 -21.828 1.00 89.69 235 GLU A CA 1
ATOM 1856 C C . GLU A 1 235 ? 26.373 -58.006 -22.851 1.00 89.69 235 GLU A C 1
ATOM 1858 O O . GLU A 1 235 ? 27.277 -58.797 -23.105 1.00 89.69 235 GLU A O 1
ATOM 1863 N N . HIS A 1 236 ? 25.213 -58.032 -23.514 1.00 90.25 236 HIS A N 1
ATOM 1864 C CA . HIS A 1 236 ? 24.941 -59.007 -24.573 1.00 90.25 236 HIS A CA 1
ATOM 1865 C C . HIS A 1 236 ? 25.836 -58.845 -25.806 1.00 90.25 236 HIS A C 1
ATOM 1867 O O . HIS A 1 236 ? 26.140 -59.839 -26.454 1.00 90.25 236 HIS A O 1
ATOM 1873 N N . ALA A 1 237 ? 26.238 -57.620 -26.149 1.00 86.06 237 ALA A N 1
ATOM 1874 C CA . ALA A 1 237 ? 27.131 -57.366 -27.280 1.00 86.06 237 ALA A CA 1
ATOM 1875 C C . ALA A 1 237 ? 28.599 -57.732 -26.990 1.00 86.06 237 ALA A C 1
ATOM 1877 O O . ALA A 1 237 ? 29.394 -57.839 -27.922 1.00 86.06 237 ALA A O 1
ATOM 1878 N N . ALA A 1 238 ? 28.970 -57.880 -25.715 1.00 82.94 238 ALA A N 1
ATOM 1879 C CA . ALA A 1 238 ? 30.322 -58.233 -25.291 1.00 82.94 238 ALA A CA 1
ATOM 1880 C C . ALA A 1 238 ? 30.583 -59.754 -25.245 1.00 82.94 238 ALA A C 1
ATOM 1882 O O . ALA A 1 238 ? 31.742 -60.153 -25.106 1.00 82.94 238 ALA A O 1
ATOM 1883 N N . HIS A 1 239 ? 29.536 -60.580 -25.347 1.00 81.00 239 HIS A N 1
ATOM 1884 C CA . HIS A 1 239 ? 29.594 -62.047 -25.380 1.00 81.00 239 HIS A CA 1
ATOM 1885 C C . HIS A 1 239 ? 29.536 -62.592 -26.809 1.00 81.00 239 HIS A C 1
ATOM 1887 O O . HIS A 1 239 ? 30.256 -63.583 -27.066 1.00 81.00 239 HIS A O 1
#

Foldseek 3Di:
DPPPDPLVVQLCVLVVQLVVLVVVCVVDVVVSVVSNVVSLVSNLVSLVVCLVVCDVVVVHDPVVSVVSVVVNVVSVVVVVVVVVCVVVVVVVVVVPPPPVPPVLVVLVVLLVVLVVVLVVVQVVDVPAAALVNQVVSCVVSVPPDDSVRSVVLQVVLPPVPPNGRHPVSVVVSSVVVVVVSVVVSVVVVVVVVVVVVVVVVVVVVVVVVVVVVVVVVVVVVVVVVVVVVVVVVVVVVVD

Organism: NCBI:txid156174

pLDDT: mean 82.95, std 13.97, range [46.28, 97.31]

InterPro domains:
  IPR002048 EF-hand domain [PS50222] (145-180)
  IPR002048 EF-hand domain [SM00054] (149-177)
  IPR011992 EF-hand domain pair [SSF47473] (125-203)
  IPR018247 EF-Hand 1, calcium-binding site [PS00018] (158-170)

Secondary structure (DSSP, 8-state):
-----HHHHHHHHHHHHHHHHGGGGGT-HHHHHHHHHHHHHHHHHHHHHHTTTSSGGGT--HHHHHHHHHHHHHHHHHHHHHHHHHHHHHHHHTTGGGTHHHHHHHHHHHHHHHHHHHHHHHHH-TT-EEHHHHHHHHHHTT----HHHHHHHHHHH-TT--SEE-HHHHHHHHHHHHHHHHHHHHHHHHHHHHHHHHHHHHHHHHHHHHHHHHHHHHHHHHHHHHHHHHHHHHHHHT-

Sequence (239 aa):
LLPLDRRVLACSVPLVGQHLVVLVKYHSVPAYAVCELCLEVLFEWEIFANLADLSVKNGYDITIRGIALSMLFAHWCYWTASFVGIPGLIAQKRRAPLESRSTSLKRSSVVLNVQGSMKRCLESTNNGMDLNAFEALVHRKKLPYQKKQIKQLFEAADVNKSNYIEEEEMQRLLAHMKIMAEVLALEAEEQHEHESVFELADASMKEKQKKEVAHLKEKALAIVSATHNAAHCLEHAAH

Radius of gyration: 32.17 Å; chains: 1; bounding box: 66×84×67 Å